Protein AF-A0A6A4HEJ0-F1 (afdb_monomer)

pLDDT: mean 75.33, std 14.55, range [37.94, 94.94]

Structure (mmCIF, N/CA/C/O backbone):
data_AF-A0A6A4HEJ0-F1
#
_entry.id   AF-A0A6A4HEJ0-F1
#
loop_
_atom_site.group_PDB
_atom_site.id
_atom_site.type_symbol
_atom_site.label_atom_id
_atom_site.label_alt_id
_atom_site.label_comp_id
_atom_site.label_asym_id
_atom_site.label_entity_id
_atom_site.label_seq_id
_atom_site.pdbx_PDB_ins_code
_atom_site.Cartn_x
_atom_site.Cartn_y
_atom_site.Cartn_z
_atom_site.occupancy
_atom_site.B_iso_or_equiv
_atom_site.auth_seq_id
_atom_site.auth_comp_id
_atom_site.auth_asym_id
_atom_site.auth_atom_id
_atom_site.pdbx_PDB_model_num
ATOM 1 N N . MET A 1 1 ? 70.327 36.398 8.121 1.00 43.53 1 MET A N 1
ATOM 2 C CA . MET A 1 1 ? 69.074 35.625 7.997 1.00 43.53 1 MET A CA 1
ATOM 3 C C . MET A 1 1 ? 68.066 36.511 7.282 1.00 43.53 1 MET A C 1
ATOM 5 O O . MET A 1 1 ? 67.604 37.462 7.891 1.00 43.53 1 MET A O 1
ATOM 9 N N . LEU A 1 2 ? 67.823 36.293 5.987 1.00 37.94 2 LEU A N 1
ATOM 10 C CA . LEU A 1 2 ? 66.831 37.053 5.215 1.00 37.94 2 LEU A CA 1
ATOM 11 C C . LEU A 1 2 ? 65.703 36.099 4.825 1.00 37.94 2 LEU A C 1
ATOM 13 O O . LEU A 1 2 ? 65.930 35.089 4.163 1.00 37.94 2 LEU A O 1
ATOM 17 N N . THR A 1 3 ? 64.514 36.400 5.330 1.00 42.72 3 THR A N 1
ATOM 18 C CA . THR A 1 3 ? 63.266 35.665 5.155 1.00 42.72 3 THR A CA 1
ATOM 19 C C . THR A 1 3 ? 62.736 35.857 3.731 1.00 42.72 3 THR A C 1
ATOM 21 O O . THR A 1 3 ? 62.407 36.971 3.331 1.00 42.72 3 THR A O 1
ATOM 24 N N . GLN A 1 4 ? 62.650 34.772 2.952 1.00 38.84 4 GLN A N 1
ATOM 25 C CA . GLN A 1 4 ? 61.926 34.769 1.678 1.00 38.84 4 GLN A CA 1
ATOM 26 C C . GLN A 1 4 ? 60.423 34.833 1.957 1.00 38.84 4 GLN A C 1
ATOM 28 O O . GLN A 1 4 ? 59.853 33.947 2.591 1.00 38.84 4 GLN A O 1
ATOM 33 N N . THR A 1 5 ? 59.787 35.900 1.490 1.00 49.47 5 THR A N 1
ATOM 34 C CA . THR A 1 5 ? 58.330 36.023 1.419 1.00 49.47 5 THR A CA 1
ATOM 35 C C . THR A 1 5 ? 57.829 35.211 0.218 1.00 49.47 5 THR A C 1
ATOM 37 O O . THR A 1 5 ? 58.423 35.311 -0.858 1.00 49.47 5 THR A O 1
ATOM 40 N N . PRO A 1 6 ? 56.757 34.408 0.350 1.00 53.06 6 PRO A N 1
ATOM 41 C CA . PRO A 1 6 ? 56.211 33.668 -0.780 1.00 53.06 6 PRO A CA 1
ATOM 42 C C . PRO A 1 6 ? 55.561 34.641 -1.775 1.00 53.06 6 PRO A C 1
ATOM 44 O O . PRO A 1 6 ? 54.546 35.273 -1.484 1.00 53.06 6 PRO A O 1
ATOM 47 N N . GLN A 1 7 ? 56.166 34.778 -2.956 1.00 48.72 7 GLN A N 1
ATOM 48 C CA . GLN A 1 7 ? 55.588 35.480 -4.101 1.00 48.72 7 GLN A CA 1
ATOM 49 C C . GLN A 1 7 ? 54.484 34.611 -4.711 1.00 48.72 7 GLN A C 1
ATOM 51 O O . GLN A 1 7 ? 54.764 33.641 -5.413 1.00 48.72 7 GLN A O 1
ATOM 56 N N . VAL A 1 8 ? 53.226 34.963 -4.443 1.00 56.06 8 VAL A N 1
ATOM 57 C CA . VAL A 1 8 ? 52.077 34.429 -5.182 1.00 56.06 8 VAL A CA 1
ATOM 58 C C . VAL A 1 8 ? 52.175 34.954 -6.614 1.00 56.06 8 VAL A C 1
ATOM 60 O O . VAL A 1 8 ? 52.190 36.167 -6.832 1.00 56.06 8 VAL A O 1
ATOM 63 N N . ASN A 1 9 ? 52.317 34.055 -7.587 1.00 63.84 9 ASN A N 1
ATOM 64 C CA . ASN A 1 9 ? 52.467 34.451 -8.983 1.00 63.84 9 ASN A CA 1
ATOM 65 C C . ASN A 1 9 ? 51.098 34.841 -9.581 1.00 63.84 9 ASN A C 1
ATOM 67 O O . ASN A 1 9 ? 50.049 34.340 -9.175 1.00 63.84 9 ASN A O 1
ATOM 71 N N . ALA A 1 10 ? 51.089 35.767 -10.543 1.00 60.41 10 ALA A N 1
ATOM 72 C CA . ALA A 1 10 ? 49.849 36.293 -11.127 1.00 60.41 10 ALA A CA 1
ATOM 73 C C . ALA A 1 10 ? 48.994 35.211 -11.824 1.00 60.41 10 ALA A C 1
ATOM 75 O O . ALA A 1 10 ? 47.776 35.351 -11.907 1.00 60.41 10 ALA A O 1
ATOM 76 N N . ALA A 1 11 ? 49.619 34.118 -12.275 1.00 62.78 11 ALA A N 1
ATOM 77 C CA . ALA A 1 11 ? 48.934 32.979 -12.882 1.00 62.78 11 ALA A CA 1
ATOM 78 C C . ALA A 1 11 ? 48.069 32.215 -11.863 1.00 62.78 11 ALA A C 1
ATOM 80 O O . ALA A 1 11 ? 46.900 31.958 -12.130 1.00 62.78 11 ALA A O 1
ATOM 81 N N . GLN A 1 12 ? 48.590 31.962 -10.657 1.00 66.88 12 GLN A N 1
ATOM 82 C CA . GLN A 1 12 ? 47.851 31.322 -9.564 1.00 66.88 12 GLN 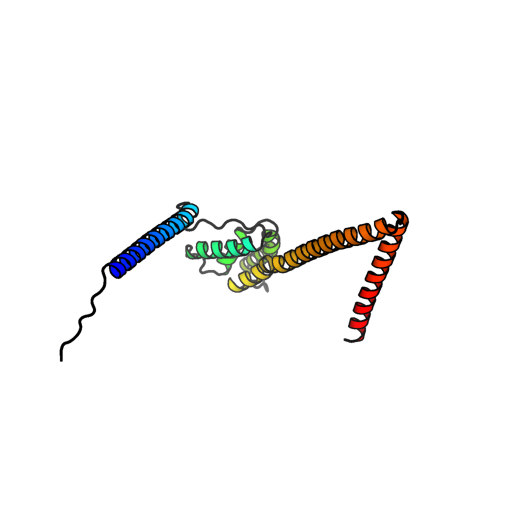A CA 1
ATOM 83 C C . GLN A 1 12 ? 46.641 32.149 -9.122 1.00 66.88 12 GLN A C 1
ATOM 85 O O . GLN A 1 12 ? 45.594 31.590 -8.809 1.00 66.88 12 GLN A O 1
ATOM 90 N N . VAL A 1 13 ? 46.756 33.481 -9.118 1.00 71.81 13 VAL A N 1
ATOM 91 C CA . VAL A 1 13 ? 45.624 34.365 -8.792 1.00 71.81 13 VAL A CA 1
ATOM 92 C C . VAL A 1 13 ? 44.526 34.251 -9.851 1.00 71.81 13 VAL A C 1
ATOM 94 O O . VAL A 1 13 ? 43.346 34.222 -9.506 1.00 71.81 13 VAL A O 1
ATOM 97 N N . ASN A 1 14 ? 44.898 34.135 -11.127 1.00 74.69 14 ASN A N 1
ATOM 98 C CA . ASN A 1 14 ? 43.942 33.996 -12.221 1.00 74.69 14 ASN A CA 1
ATOM 99 C C . ASN A 1 14 ? 43.241 32.624 -12.215 1.00 74.69 14 ASN A C 1
ATOM 101 O O . ASN A 1 14 ? 42.036 32.546 -12.454 1.00 74.69 14 ASN A O 1
ATOM 105 N N . ASP A 1 15 ? 43.961 31.559 -11.859 1.00 76.25 15 ASP A N 1
ATOM 106 C CA . ASP A 1 15 ? 43.381 30.224 -11.670 1.00 76.25 15 ASP A CA 1
ATOM 107 C C . ASP A 1 15 ? 42.394 30.202 -10.495 1.00 76.25 15 ASP A C 1
ATOM 109 O O . ASP A 1 15 ? 41.282 29.687 -10.619 1.00 76.25 15 ASP A O 1
ATOM 113 N N . ILE A 1 16 ? 42.750 30.835 -9.370 1.00 77.62 16 ILE A N 1
ATOM 114 C CA . ILE A 1 16 ? 41.861 30.964 -8.206 1.00 77.62 16 ILE A CA 1
ATOM 115 C C . ILE A 1 16 ? 40.606 31.766 -8.566 1.00 77.62 16 ILE A C 1
ATOM 117 O O . ILE A 1 16 ? 39.500 31.366 -8.204 1.00 77.62 16 ILE A O 1
ATOM 121 N N . LEU A 1 17 ? 40.747 32.866 -9.310 1.00 80.19 17 LEU A N 1
ATOM 122 C CA . LEU A 1 17 ? 39.603 33.650 -9.781 1.00 80.19 17 LEU A CA 1
ATOM 123 C C . LEU A 1 17 ? 38.687 32.822 -10.687 1.00 80.19 17 LEU A C 1
ATOM 125 O O . LEU A 1 17 ? 37.470 32.858 -10.514 1.00 80.19 17 LEU A O 1
ATOM 129 N N . THR A 1 18 ? 39.263 32.017 -11.580 1.00 82.06 18 THR A N 1
ATOM 130 C CA . THR A 1 18 ? 38.506 31.136 -12.478 1.00 82.06 18 THR A CA 1
ATOM 131 C C . THR A 1 18 ? 37.725 30.077 -11.692 1.00 82.06 18 THR A C 1
ATOM 133 O O . THR A 1 18 ? 36.545 29.850 -11.964 1.00 82.06 18 THR A O 1
ATOM 136 N N . LEU A 1 19 ? 38.337 29.482 -10.662 1.00 79.81 19 LEU A N 1
ATOM 137 C CA . LEU A 1 19 ? 37.684 28.508 -9.780 1.00 79.81 19 LEU A CA 1
ATOM 138 C C . LEU A 1 19 ? 36.544 29.128 -8.961 1.00 79.81 19 LEU A C 1
ATOM 140 O O . LEU A 1 19 ? 35.478 28.524 -8.833 1.00 79.81 19 LEU A O 1
ATOM 144 N N . ILE A 1 20 ? 36.728 30.345 -8.442 1.00 83.25 20 ILE A N 1
ATOM 145 C CA . ILE A 1 20 ? 35.671 31.083 -7.729 1.00 83.25 20 ILE A CA 1
ATOM 146 C C . ILE A 1 20 ? 34.492 31.362 -8.668 1.00 83.25 20 ILE A C 1
ATOM 148 O O . ILE A 1 20 ? 33.331 31.217 -8.282 1.00 83.25 20 ILE A O 1
ATOM 152 N N . GLN A 1 21 ? 34.778 31.715 -9.920 1.00 84.69 21 GLN A N 1
ATOM 153 C CA . GLN A 1 21 ? 33.756 32.019 -10.915 1.00 84.69 21 GLN A CA 1
ATOM 154 C C . GLN A 1 21 ? 32.976 30.767 -11.336 1.00 84.69 21 GLN A C 1
ATOM 156 O O . GLN A 1 21 ? 31.749 30.812 -11.426 1.00 84.69 21 GLN A O 1
ATOM 161 N N . GLN A 1 22 ? 33.658 29.630 -11.502 1.00 80.00 22 GLN A N 1
ATOM 162 C CA . GLN A 1 22 ? 33.014 28.334 -11.731 1.00 80.00 22 GLN A CA 1
ATOM 163 C C . GLN A 1 22 ? 32.153 27.899 -10.541 1.00 80.00 22 GLN A C 1
ATOM 165 O O . GLN A 1 22 ? 31.037 27.422 -10.735 1.00 80.00 22 GLN A O 1
ATOM 170 N N . LEU A 1 23 ? 32.618 28.102 -9.305 1.00 79.62 23 LEU A N 1
ATOM 171 C CA . LEU A 1 23 ? 31.825 27.791 -8.116 1.00 79.62 23 LEU A CA 1
ATOM 172 C C . LEU A 1 23 ? 30.549 28.644 -8.053 1.00 79.62 23 LEU A C 1
ATOM 174 O O . LEU A 1 23 ? 29.476 28.108 -7.780 1.00 79.62 23 LEU A O 1
ATOM 178 N N . ALA A 1 24 ? 30.638 29.939 -8.364 1.00 79.94 24 ALA A N 1
ATOM 179 C CA . ALA A 1 24 ? 29.475 30.826 -8.417 1.00 79.94 24 ALA A CA 1
ATOM 180 C C . ALA A 1 24 ? 28.465 30.400 -9.502 1.00 79.94 24 ALA A C 1
ATOM 182 O O . ALA A 1 24 ? 27.251 30.407 -9.275 1.00 79.94 24 ALA A O 1
ATOM 183 N N . GLN A 1 25 ? 28.953 29.965 -10.669 1.00 76.06 25 GLN A N 1
ATOM 184 C CA . GLN A 1 25 ? 28.110 29.426 -11.740 1.00 76.06 25 GLN A CA 1
ATOM 185 C C . GLN A 1 25 ? 27.450 28.101 -11.344 1.00 76.06 25 GLN A C 1
ATOM 187 O O . GLN A 1 25 ? 26.258 27.913 -11.595 1.00 76.06 25 GLN A O 1
ATOM 192 N N . ASN A 1 26 ? 28.181 27.212 -10.672 1.00 79.25 26 ASN A N 1
ATOM 193 C CA . ASN A 1 26 ? 27.650 25.943 -10.179 1.00 79.25 26 ASN A CA 1
ATOM 194 C C . ASN A 1 26 ? 26.600 26.158 -9.085 1.00 79.25 26 ASN A C 1
ATOM 196 O O . ASN A 1 26 ? 25.557 25.512 -9.115 1.00 79.25 26 ASN A O 1
ATOM 200 N N . GLN A 1 27 ? 26.814 27.109 -8.170 1.00 74.75 27 GLN A N 1
ATOM 201 C CA . GLN A 1 27 ? 25.807 27.492 -7.177 1.00 74.75 27 GLN A CA 1
ATOM 202 C C . GLN A 1 27 ? 24.548 28.042 -7.848 1.00 74.75 27 GLN A C 1
ATOM 204 O O . GLN A 1 27 ? 23.449 27.625 -7.505 1.00 74.75 27 GLN A O 1
ATOM 209 N N . THR A 1 28 ? 24.691 28.913 -8.847 1.00 76.25 28 THR A N 1
ATOM 210 C CA . THR A 1 28 ? 23.543 29.470 -9.582 1.00 76.25 28 THR A CA 1
ATOM 211 C C . THR A 1 28 ? 22.791 28.384 -10.355 1.00 76.25 28 THR A C 1
ATOM 213 O O . THR A 1 28 ? 21.565 28.334 -10.327 1.00 76.25 28 THR A O 1
ATOM 216 N N . SER A 1 29 ? 23.514 27.464 -10.993 1.00 75.38 29 SER A N 1
ATOM 217 C CA . SER A 1 29 ? 22.929 26.335 -11.727 1.00 75.38 29 SER A CA 1
ATOM 218 C C . SER A 1 29 ? 22.206 25.367 -10.793 1.00 75.38 29 SER A C 1
ATOM 220 O O . SER A 1 29 ? 21.112 24.912 -11.111 1.00 75.38 29 SER A O 1
ATOM 222 N N . PHE A 1 30 ? 22.768 25.112 -9.610 1.00 72.12 30 PHE A N 1
ATOM 223 C CA . PHE A 1 30 ? 22.131 24.313 -8.568 1.00 72.12 30 PHE A CA 1
ATOM 224 C C . PHE A 1 30 ? 20.869 24.992 -8.026 1.00 72.12 30 PHE A C 1
ATOM 226 O O . PHE A 1 30 ? 19.836 24.344 -7.917 1.00 72.12 30 PHE A O 1
ATOM 233 N N . GLN A 1 31 ? 20.907 26.304 -7.770 1.00 71.94 31 GLN A N 1
ATOM 234 C CA . GLN A 1 31 ? 19.726 27.068 -7.356 1.00 71.94 31 GLN A CA 1
ATOM 235 C C . GLN A 1 31 ? 18.648 27.095 -8.446 1.00 71.94 31 GLN A C 1
ATOM 237 O O . GLN A 1 31 ? 17.470 26.974 -8.132 1.00 71.94 31 GLN A O 1
ATOM 242 N N . ASN A 1 32 ? 19.023 27.177 -9.724 1.00 72.94 32 ASN A N 1
ATOM 243 C CA . ASN A 1 32 ? 18.081 27.105 -10.843 1.00 72.94 32 ASN A CA 1
ATOM 244 C C . ASN A 1 32 ? 17.482 25.702 -11.006 1.00 72.94 32 ASN A C 1
ATOM 246 O O . ASN A 1 32 ? 16.285 25.579 -11.259 1.00 72.94 32 ASN A O 1
ATOM 250 N N . ALA A 1 33 ? 18.281 24.647 -10.824 1.00 70.94 33 ALA A N 1
ATOM 251 C CA . ALA A 1 33 ? 17.802 23.268 -10.824 1.00 70.94 33 ALA A CA 1
ATOM 252 C C . ALA A 1 33 ? 16.848 23.017 -9.647 1.00 70.94 33 ALA A C 1
ATOM 254 O O . ALA A 1 33 ? 15.758 22.491 -9.856 1.00 70.94 33 ALA A O 1
ATOM 255 N N . ILE A 1 34 ? 17.196 23.485 -8.442 1.00 67.81 34 ILE A N 1
ATOM 256 C CA . ILE A 1 34 ? 16.300 23.473 -7.281 1.00 67.81 34 ILE A CA 1
ATOM 257 C C . ILE A 1 34 ? 15.042 24.275 -7.581 1.00 67.81 34 ILE A C 1
ATOM 259 O O . ILE A 1 34 ? 13.964 23.762 -7.357 1.00 67.81 34 ILE A O 1
ATOM 263 N N . SER A 1 35 ? 15.138 25.488 -8.121 1.00 62.56 35 SER A N 1
ATOM 264 C CA . SER A 1 35 ? 13.976 26.327 -8.434 1.00 62.56 35 SER A CA 1
ATOM 265 C C . SER A 1 35 ? 13.092 25.718 -9.527 1.00 62.56 35 SER A C 1
ATOM 267 O O . SER A 1 35 ? 11.884 25.911 -9.509 1.00 62.56 35 SER A O 1
ATOM 269 N N . THR A 1 36 ? 13.653 24.924 -10.443 1.00 67.00 36 THR A N 1
ATOM 270 C CA . THR A 1 36 ? 12.893 24.177 -11.460 1.00 67.00 36 THR A CA 1
ATOM 271 C C . THR A 1 36 ? 12.194 22.964 -10.850 1.00 67.00 36 THR A C 1
ATOM 273 O O . THR A 1 36 ? 11.020 22.742 -11.119 1.00 67.00 36 THR A O 1
ATOM 276 N N . ILE A 1 37 ? 12.873 22.211 -9.980 1.00 63.19 37 ILE A N 1
ATOM 277 C CA . ILE A 1 37 ? 12.267 21.104 -9.225 1.00 63.19 37 ILE A CA 1
ATOM 278 C C . ILE A 1 37 ? 11.170 21.652 -8.307 1.00 63.19 37 ILE A C 1
ATOM 280 O O . ILE A 1 37 ? 10.034 21.196 -8.354 1.00 63.19 37 ILE A O 1
ATOM 284 N N . VAL A 1 38 ? 11.486 22.700 -7.548 1.00 57.62 38 VAL A N 1
ATOM 285 C CA . VAL A 1 38 ? 10.582 23.402 -6.639 1.00 57.62 38 VAL A CA 1
ATOM 286 C C . VAL A 1 38 ? 9.432 24.050 -7.416 1.00 57.62 38 VAL A C 1
ATOM 288 O O . VAL A 1 38 ? 8.289 23.948 -6.996 1.00 57.62 38 VAL A O 1
ATOM 291 N N . GLY A 1 39 ? 9.693 24.635 -8.585 1.00 46.94 39 GLY A N 1
ATOM 292 C CA . GLY A 1 39 ? 8.711 25.214 -9.506 1.00 46.94 39 GLY A CA 1
ATOM 293 C C . GLY A 1 39 ? 7.760 24.180 -10.108 1.00 46.94 39 GLY A C 1
ATOM 294 O O . GLY A 1 39 ? 6.557 24.422 -10.147 1.00 46.94 39 GLY A O 1
ATOM 295 N N . ASN A 1 40 ? 8.265 22.998 -10.468 1.00 52.19 40 ASN A N 1
ATOM 296 C CA . ASN A 1 40 ? 7.443 21.849 -10.850 1.00 52.19 40 ASN A CA 1
ATOM 297 C C . ASN A 1 40 ? 6.663 21.263 -9.660 1.00 52.19 40 ASN A C 1
ATOM 299 O O . ASN A 1 40 ? 5.625 20.643 -9.871 1.00 52.19 40 ASN A O 1
ATOM 303 N N . THR A 1 41 ? 7.110 21.492 -8.419 1.00 47.62 41 THR A N 1
ATOM 304 C CA . THR A 1 41 ? 6.347 21.170 -7.197 1.00 47.62 41 THR A CA 1
ATOM 305 C C . THR A 1 41 ? 5.477 22.328 -6.686 1.00 47.62 41 THR A C 1
ATOM 307 O O . THR A 1 41 ? 4.691 22.146 -5.758 1.00 47.62 41 THR A O 1
ATOM 310 N N . ASN A 1 42 ? 5.550 23.514 -7.299 1.00 44.31 42 ASN A N 1
ATOM 311 C CA . ASN A 1 42 ? 4.794 24.697 -6.899 1.00 44.31 42 ASN A CA 1
ATOM 312 C C . ASN A 1 42 ? 3.480 24.789 -7.675 1.00 44.31 42 ASN A C 1
ATOM 314 O O . ASN A 1 42 ? 3.188 25.774 -8.352 1.00 44.31 42 ASN A O 1
ATOM 318 N N . THR A 1 43 ? 2.599 23.821 -7.444 1.00 40.25 43 THR A N 1
ATOM 319 C CA . THR A 1 43 ? 1.222 24.233 -7.186 1.00 40.25 43 THR A CA 1
ATOM 320 C C . THR A 1 43 ? 1.210 24.804 -5.774 1.00 40.25 43 THR A C 1
ATOM 322 O O . THR A 1 43 ? 1.182 24.068 -4.793 1.00 40.25 43 THR A O 1
ATOM 325 N N . SER A 1 44 ? 1.290 26.127 -5.658 1.00 45.56 44 SER A N 1
ATOM 326 C CA . SER A 1 44 ? 1.114 26.839 -4.396 1.00 45.56 44 SER A CA 1
ATOM 327 C C . SER A 1 44 ? -0.215 26.439 -3.743 1.00 45.56 44 SER A C 1
ATOM 329 O O . SER A 1 44 ? -1.273 26.897 -4.172 1.00 45.56 44 SER A O 1
ATOM 331 N N . LYS A 1 45 ? -0.168 25.569 -2.736 1.00 41.69 45 LYS A N 1
ATOM 332 C CA . LYS A 1 45 ? -1.217 25.265 -1.752 1.00 41.69 45 LYS A CA 1
ATOM 333 C C . LYS A 1 45 ? -0.525 24.448 -0.662 1.00 41.69 45 LYS A C 1
ATOM 335 O O . LYS A 1 45 ? 0.301 23.604 -0.991 1.00 41.69 45 LYS A O 1
ATOM 340 N N . GLY A 1 46 ? -0.795 24.740 0.615 1.00 48.00 46 GLY A N 1
ATOM 341 C CA . GLY A 1 46 ? -0.249 23.963 1.737 1.00 48.00 46 GLY A CA 1
ATOM 342 C C . GLY A 1 46 ? -0.366 22.467 1.462 1.00 48.00 46 GLY A C 1
ATOM 343 O O . GLY A 1 46 ? -1.339 22.097 0.808 1.00 48.00 46 GLY A O 1
ATOM 344 N N . VAL A 1 47 ? 0.650 21.689 1.874 1.00 53.38 47 VAL A N 1
ATOM 345 C CA . VAL A 1 47 ? 0.875 20.267 1.535 1.00 53.38 47 VAL A CA 1
ATOM 346 C C . VAL A 1 47 ? -0.371 19.645 0.910 1.00 53.38 47 VAL A C 1
ATOM 348 O O . VAL A 1 47 ? -1.363 19.404 1.601 1.00 53.38 47 VAL A O 1
ATOM 351 N N . GLY A 1 48 ? -0.360 19.522 -0.420 1.00 64.50 48 GLY A N 1
ATOM 352 C CA . GLY A 1 48 ? -1.526 19.084 -1.176 1.00 64.50 48 GLY A CA 1
ATOM 353 C C . GLY A 1 48 ? -2.061 17.767 -0.622 1.00 64.50 48 GLY A C 1
ATOM 354 O O . GLY A 1 48 ? -1.296 16.903 -0.199 1.00 64.50 48 GLY A O 1
ATOM 355 N N . LYS A 1 49 ? -3.389 17.636 -0.599 1.00 77.81 49 LYS A N 1
ATOM 356 C CA . LYS A 1 49 ? -4.062 16.393 -0.222 1.00 77.81 49 LYS A CA 1
ATOM 357 C C . LYS A 1 49 ? -3.441 15.219 -1.024 1.00 77.81 49 LYS A C 1
ATOM 359 O O . LYS A 1 49 ? -3.266 15.391 -2.231 1.00 77.81 49 LYS A O 1
ATOM 364 N N . PRO A 1 50 ? -3.117 14.072 -0.393 1.00 85.81 50 PRO A N 1
ATOM 365 C CA . PRO A 1 50 ? -2.482 12.937 -1.055 1.00 85.81 50 PRO A CA 1
ATOM 366 C C . PRO A 1 50 ? -3.292 12.476 -2.259 1.00 85.81 50 PRO A C 1
ATOM 368 O O . PRO A 1 50 ? -4.525 12.542 -2.245 1.00 85.81 50 PRO A O 1
ATOM 371 N N . GLN A 1 51 ? -2.598 12.008 -3.292 1.00 86.38 51 GLN A N 1
ATOM 372 C CA . GLN A 1 51 ? -3.253 11.365 -4.421 1.00 86.38 51 GLN A CA 1
ATOM 373 C C . GLN A 1 51 ? -3.807 10.005 -3.988 1.00 86.38 51 GLN A C 1
ATOM 375 O O . GLN A 1 51 ? -3.228 9.336 -3.130 1.00 86.38 51 GLN A O 1
ATOM 380 N N . ASN A 1 52 ? -4.929 9.606 -4.583 1.00 90.44 52 ASN A N 1
ATOM 381 C CA . ASN A 1 52 ? -5.511 8.298 -4.329 1.00 90.44 52 ASN A CA 1
ATOM 382 C C . ASN A 1 52 ? -4.606 7.199 -4.908 1.00 90.44 52 ASN A C 1
ATOM 384 O O . ASN A 1 52 ? -4.001 7.384 -5.967 1.00 90.44 52 ASN A O 1
ATOM 388 N N . TYR A 1 53 ? -4.514 6.069 -4.206 1.00 91.50 53 TYR A N 1
ATOM 389 C CA . TYR A 1 53 ? -3.673 4.936 -4.590 1.00 91.50 53 TYR A CA 1
ATOM 390 C C . TYR A 1 53 ? -4.531 3.734 -4.980 1.00 91.50 53 TYR A C 1
ATOM 392 O O . TYR A 1 53 ? -5.377 3.303 -4.198 1.00 91.50 53 TYR A O 1
ATOM 400 N N . ASP A 1 54 ? -4.314 3.186 -6.177 1.00 89.44 54 ASP A N 1
ATOM 401 C CA . ASP A 1 54 ? -5.167 2.143 -6.761 1.00 89.44 54 ASP A CA 1
ATOM 402 C C . ASP A 1 54 ? -4.690 0.702 -6.501 1.00 89.44 54 ASP A C 1
ATOM 404 O O . ASP A 1 54 ? -5.396 -0.251 -6.844 1.00 89.44 54 ASP A O 1
ATOM 408 N N . GLY A 1 55 ? -3.514 0.534 -5.886 1.00 86.69 55 GLY A N 1
ATOM 409 C CA . GLY A 1 55 ? -2.940 -0.771 -5.554 1.00 86.69 55 GLY A CA 1
ATOM 410 C C . GLY A 1 55 ? -2.094 -1.431 -6.643 1.00 86.69 55 GLY A C 1
ATOM 411 O O . GLY A 1 55 ? -1.780 -2.608 -6.484 1.00 86.69 55 GLY A O 1
ATOM 412 N N . LYS A 1 56 ? -1.755 -0.744 -7.747 1.00 81.06 56 LYS A N 1
ATOM 413 C CA . LYS A 1 56 ? -1.097 -1.389 -8.900 1.00 81.06 56 LYS A CA 1
ATOM 414 C C . LYS A 1 56 ? 0.430 -1.343 -8.908 1.00 81.06 56 LYS A C 1
ATOM 416 O O . LYS A 1 56 ? 1.039 -2.362 -9.211 1.00 81.06 56 LYS A O 1
ATOM 421 N N . GLN A 1 57 ? 1.039 -0.187 -8.647 1.00 76.06 57 GLN A N 1
ATOM 422 C CA . GLN A 1 57 ? 2.498 -0.001 -8.734 1.00 76.06 57 GLN A CA 1
ATOM 423 C C . GLN A 1 57 ? 3.113 0.159 -7.339 1.00 76.06 57 GLN A C 1
ATOM 425 O O . GLN A 1 57 ? 2.518 0.817 -6.480 1.00 76.06 57 GLN A O 1
ATOM 430 N N . SER A 1 58 ? 4.291 -0.430 -7.099 1.00 70.62 58 SER A N 1
ATOM 431 C CA . SER A 1 58 ? 4.991 -0.315 -5.806 1.00 70.62 58 SER A CA 1
ATOM 432 C C . SER A 1 58 ? 5.621 1.058 -5.609 1.00 70.62 58 SER A C 1
ATOM 434 O O . SER A 1 58 ? 5.520 1.625 -4.521 1.00 70.62 58 SER A O 1
ATOM 436 N N . ASP A 1 59 ? 6.218 1.631 -6.656 1.00 71.81 59 ASP A N 1
ATOM 437 C CA . ASP A 1 59 ? 6.808 2.973 -6.580 1.00 71.81 59 ASP A CA 1
ATOM 438 C C . ASP A 1 59 ? 5.756 4.021 -6.167 1.00 71.81 59 ASP A C 1
ATOM 440 O O . ASP A 1 59 ? 6.008 4.874 -5.306 1.00 71.81 59 ASP A O 1
ATOM 444 N N . ASP A 1 60 ? 4.530 3.886 -6.684 1.00 79.88 60 ASP A N 1
ATOM 445 C CA . ASP A 1 60 ? 3.382 4.710 -6.297 1.00 79.88 60 ASP A CA 1
ATOM 446 C C . ASP A 1 60 ? 2.930 4.452 -4.850 1.00 79.88 60 ASP A C 1
ATOM 448 O O . ASP A 1 60 ? 2.470 5.376 -4.178 1.00 79.88 60 ASP A O 1
ATOM 452 N N . ALA A 1 61 ? 3.096 3.228 -4.335 1.00 85.56 61 ALA A N 1
ATOM 453 C CA . ALA A 1 61 ? 2.767 2.870 -2.954 1.00 85.56 61 ALA A CA 1
ATOM 454 C C . ALA A 1 61 ? 3.679 3.600 -1.954 1.00 85.56 61 ALA A C 1
ATOM 456 O O . ALA A 1 61 ? 3.206 4.168 -0.963 1.00 85.56 61 ALA A O 1
ATOM 457 N N . HIS A 1 62 ? 4.982 3.637 -2.247 1.00 83.25 62 HIS A N 1
ATOM 458 C CA . HIS A 1 62 ? 5.956 4.369 -1.443 1.00 83.25 62 HIS A CA 1
ATOM 459 C C . HIS A 1 62 ? 5.692 5.883 -1.497 1.00 83.25 62 HIS A C 1
ATOM 461 O O . HIS A 1 62 ? 5.693 6.565 -0.465 1.00 83.25 62 HIS A O 1
ATOM 467 N N . CYS A 1 63 ? 5.413 6.415 -2.693 1.00 84.31 63 CYS A N 1
ATOM 468 C CA . CYS A 1 63 ? 5.072 7.826 -2.880 1.00 84.31 63 CYS A CA 1
ATOM 469 C C . CYS A 1 63 ? 3.786 8.209 -2.138 1.00 84.31 63 CYS A C 1
ATOM 471 O O . CYS A 1 63 ? 3.739 9.260 -1.495 1.00 84.31 63 CYS A O 1
ATOM 473 N N . PHE A 1 64 ? 2.771 7.345 -2.170 1.00 90.69 64 PHE A N 1
ATOM 474 C CA . PHE A 1 64 ? 1.527 7.526 -1.433 1.00 90.69 64 PHE A CA 1
ATOM 475 C C . PHE A 1 64 ? 1.769 7.634 0.075 1.00 90.69 64 PHE A C 1
ATOM 477 O O . PHE A 1 64 ? 1.315 8.602 0.685 1.00 90.69 64 PHE A O 1
ATOM 484 N N . LEU A 1 65 ? 2.506 6.692 0.679 1.00 89.81 65 LEU A N 1
ATOM 485 C CA . LEU A 1 65 ? 2.773 6.718 2.121 1.00 89.81 65 LEU A CA 1
ATOM 486 C C . LEU A 1 65 ? 3.508 7.993 2.539 1.00 89.81 65 LEU A C 1
ATOM 488 O O . LEU A 1 65 ? 3.099 8.650 3.495 1.00 89.81 65 LEU A O 1
ATOM 492 N N . ALA A 1 66 ? 4.555 8.371 1.803 1.00 87.12 66 ALA A N 1
ATOM 493 C CA . ALA A 1 66 ? 5.322 9.575 2.098 1.00 87.12 66 ALA A CA 1
ATOM 494 C C . ALA A 1 66 ? 4.462 10.847 1.977 1.00 87.12 66 ALA A C 1
ATOM 496 O O . ALA A 1 66 ? 4.488 11.706 2.863 1.00 87.12 66 ALA A O 1
ATOM 497 N N . ALA A 1 67 ? 3.662 10.954 0.911 1.00 86.19 67 ALA A N 1
ATOM 498 C CA . ALA A 1 67 ? 2.754 12.079 0.705 1.00 86.19 67 ALA A CA 1
ATOM 499 C C . ALA A 1 67 ? 1.667 12.141 1.789 1.00 86.19 67 ALA A C 1
ATOM 501 O O . ALA A 1 67 ? 1.362 13.221 2.299 1.00 86.19 67 ALA A O 1
ATOM 502 N N . PHE A 1 68 ? 1.108 10.991 2.172 1.00 91.25 68 PHE A N 1
ATOM 503 C CA . PHE A 1 68 ? 0.107 10.894 3.226 1.00 91.25 68 PHE A CA 1
ATOM 504 C C . PHE A 1 68 ? 0.658 11.309 4.586 1.00 91.25 68 PHE A C 1
ATOM 506 O O . PHE A 1 68 ? 0.027 12.117 5.263 1.00 91.25 68 PHE A O 1
ATOM 513 N N . GLU A 1 69 ? 1.835 10.823 4.978 1.00 89.88 69 GLU A N 1
ATOM 514 C CA . GLU A 1 69 ? 2.448 11.192 6.257 1.00 89.88 69 GLU A CA 1
ATOM 515 C C . GLU A 1 69 ? 2.770 12.687 6.322 1.00 89.88 69 GLU A C 1
ATOM 517 O O . GLU A 1 69 ? 2.478 13.334 7.328 1.00 89.88 69 GLU A O 1
ATOM 522 N N . LEU A 1 70 ? 3.302 13.259 5.239 1.00 87.12 70 LEU A N 1
ATOM 523 C CA . LEU A 1 70 ? 3.588 14.691 5.172 1.00 87.12 70 LEU A CA 1
ATOM 524 C C . LEU A 1 70 ? 2.309 15.535 5.278 1.00 87.12 70 LEU A C 1
ATOM 526 O O . LEU A 1 70 ? 2.289 16.554 5.967 1.00 87.12 70 LEU A O 1
ATOM 530 N N . TRP A 1 71 ? 1.226 15.107 4.627 1.00 89.00 71 TRP A N 1
ATOM 531 C CA . TRP A 1 71 ? -0.076 15.767 4.727 1.00 89.00 71 TRP A CA 1
ATOM 532 C C . TRP A 1 71 ? -0.690 15.631 6.126 1.00 89.00 71 TRP A C 1
ATOM 534 O O . TRP A 1 71 ? -1.195 16.606 6.687 1.00 89.00 71 TRP A O 1
ATOM 544 N N . ALA A 1 72 ? -0.602 14.441 6.718 1.00 88.00 72 ALA A N 1
ATOM 545 C CA . ALA A 1 72 ? -1.149 14.130 8.032 1.00 88.00 72 ALA A CA 1
ATOM 546 C C . ALA A 1 72 ? -0.468 14.919 9.162 1.00 88.00 72 ALA A C 1
ATOM 548 O O . ALA A 1 72 ? -1.141 15.319 10.111 1.00 88.00 72 ALA A O 1
ATOM 549 N N . GLN A 1 73 ? 0.832 15.218 9.045 1.00 83.94 73 GLN A N 1
ATOM 550 C CA . GLN A 1 73 ? 1.563 16.058 10.008 1.00 83.94 73 GLN A CA 1
ATOM 551 C C . GLN A 1 73 ? 0.953 17.459 10.174 1.00 83.94 73 GLN A C 1
ATOM 553 O O . GLN A 1 73 ? 1.066 18.060 11.241 1.00 83.94 73 GLN A O 1
ATOM 558 N N . GLY A 1 74 ? 0.283 17.980 9.142 1.00 79.94 74 GLY A N 1
ATOM 559 C CA . GLY A 1 74 ? -0.399 19.273 9.192 1.00 79.94 74 GLY A CA 1
ATOM 560 C C . GLY A 1 74 ? -1.761 19.250 9.896 1.00 79.94 74 GLY A C 1
ATOM 561 O O . GLY A 1 74 ? -2.395 20.301 10.004 1.00 79.94 74 GLY A O 1
ATOM 562 N N . ILE A 1 75 ? -2.241 18.084 10.349 1.00 80.50 75 ILE A N 1
ATOM 563 C CA . ILE A 1 75 ? -3.607 17.884 10.845 1.00 80.50 75 ILE A CA 1
ATOM 564 C C . ILE A 1 75 ? -3.583 17.495 12.339 1.00 80.50 75 ILE A C 1
ATOM 566 O O . ILE A 1 75 ? -3.296 16.349 12.683 1.00 80.50 75 ILE A O 1
ATOM 570 N N . PRO A 1 76 ? -3.960 18.410 13.258 1.00 72.56 76 PRO A N 1
ATOM 571 C CA . PRO A 1 76 ? -3.905 18.165 14.707 1.00 72.56 76 PRO A CA 1
ATOM 572 C C . PRO A 1 76 ? -4.821 17.039 15.210 1.00 72.56 76 PRO A C 1
ATOM 574 O O . PRO A 1 76 ? -4.629 16.526 16.310 1.00 72.56 76 PRO A O 1
ATOM 577 N N . SER A 1 77 ? -5.849 16.667 14.441 1.00 73.12 77 SER A N 1
ATOM 578 C CA . SER A 1 77 ? -6.844 15.655 14.822 1.00 73.12 77 SER A CA 1
ATOM 579 C C . SER A 1 77 ? -6.378 14.206 14.627 1.00 73.12 77 SER A C 1
ATOM 581 O O . SER A 1 77 ? -7.117 13.290 14.998 1.00 73.12 77 SER A O 1
ATOM 583 N N . PHE A 1 78 ? -5.176 13.994 14.083 1.00 80.31 78 PHE A N 1
ATOM 584 C CA . PHE A 1 78 ? -4.570 12.676 13.859 1.00 80.31 78 PHE A CA 1
ATOM 585 C C . PHE A 1 78 ? -3.667 12.191 15.000 1.00 80.31 78 PHE A C 1
ATOM 587 O O . PHE A 1 78 ? -2.882 11.269 14.819 1.00 80.31 78 PHE A O 1
ATOM 594 N N . SER A 1 79 ? -3.820 12.746 16.204 1.00 73.75 79 SER A N 1
ATOM 595 C CA . SER A 1 79 ? -3.267 12.142 17.427 1.00 73.75 79 SER A CA 1
ATOM 596 C C . SER A 1 79 ? -3.907 10.791 17.782 1.00 73.75 79 SER A C 1
ATOM 598 O O . SER A 1 79 ? -3.403 10.072 18.638 1.00 73.75 79 SER A O 1
ATOM 600 N N . ASP A 1 80 ? -5.026 10.461 17.138 1.00 85.81 80 ASP A N 1
ATOM 601 C CA . ASP A 1 80 ? -5.741 9.196 17.258 1.00 85.81 80 ASP A CA 1
ATOM 602 C C . ASP A 1 80 ? -5.345 8.270 16.096 1.00 85.81 80 ASP A C 1
ATOM 604 O O . ASP A 1 80 ? -5.710 8.518 14.941 1.00 85.81 80 ASP A O 1
ATOM 608 N N . GLU A 1 81 ? -4.605 7.207 16.420 1.00 88.81 81 GLU A N 1
ATOM 609 C CA . GLU A 1 81 ? -4.107 6.184 15.488 1.00 88.81 81 GLU A CA 1
ATOM 610 C C . GLU A 1 81 ? -5.226 5.616 14.601 1.00 88.81 81 GLU A C 1
ATOM 612 O O . GLU A 1 81 ? -5.054 5.434 13.396 1.00 88.81 81 GLU A O 1
ATOM 617 N N . GLU A 1 82 ? -6.419 5.403 15.166 1.00 88.56 82 GLU A N 1
ATOM 618 C CA . GLU A 1 82 ? -7.559 4.866 14.426 1.00 88.56 82 GLU A CA 1
ATOM 619 C C . GLU A 1 82 ? -8.039 5.852 13.354 1.00 88.56 82 GLU A C 1
ATOM 621 O O . GLU A 1 82 ? -8.322 5.469 12.216 1.00 88.56 82 GLU A O 1
ATOM 626 N N . LYS A 1 83 ? -8.109 7.145 13.693 1.00 89.06 83 LYS A N 1
ATOM 627 C CA . LYS A 1 83 ? -8.494 8.191 12.734 1.00 89.06 83 LYS A CA 1
ATOM 628 C C . LYS A 1 83 ? -7.455 8.350 11.639 1.00 89.06 83 LYS A C 1
ATOM 630 O O . LYS A 1 83 ? -7.842 8.556 10.490 1.00 89.06 83 LYS A O 1
ATOM 635 N N . LEU A 1 84 ? -6.173 8.243 11.982 1.00 92.31 84 LEU A N 1
ATOM 636 C CA . LEU A 1 84 ? -5.085 8.299 11.014 1.00 92.31 84 LEU A CA 1
ATOM 637 C C . LEU A 1 84 ? -5.194 7.138 10.013 1.00 92.31 84 LEU A C 1
ATOM 639 O O . LEU A 1 84 ? -5.219 7.374 8.805 1.00 92.31 84 LEU A O 1
ATOM 643 N N . ILE A 1 85 ? -5.389 5.908 10.502 1.00 93.44 85 ILE A N 1
ATOM 644 C CA . ILE A 1 85 ? -5.572 4.715 9.661 1.00 93.44 85 ILE A CA 1
ATOM 645 C C . ILE A 1 85 ? -6.834 4.833 8.796 1.00 93.44 85 ILE A C 1
ATOM 647 O O . ILE A 1 85 ? -6.771 4.621 7.586 1.00 93.44 85 ILE A O 1
ATOM 651 N N . LYS A 1 86 ? -7.982 5.228 9.366 1.00 92.06 86 LYS A N 1
ATOM 652 C CA . LYS A 1 86 ? -9.212 5.443 8.580 1.00 92.06 86 LYS A CA 1
ATOM 653 C C . LYS A 1 86 ? -9.032 6.503 7.507 1.00 92.06 86 LYS A C 1
ATOM 655 O O . LYS A 1 86 ? -9.555 6.351 6.405 1.00 92.06 86 LYS A O 1
ATOM 660 N N . SER A 1 87 ? -8.312 7.575 7.830 1.00 92.62 87 SER A N 1
ATOM 661 C CA . SER A 1 87 ? -8.022 8.614 6.857 1.00 92.62 87 SER A CA 1
ATOM 662 C C . SER A 1 87 ? -7.170 8.057 5.725 1.00 92.62 87 SER A C 1
ATOM 664 O O . SER A 1 87 ? -7.526 8.301 4.581 1.00 92.62 87 SER A O 1
ATOM 666 N N . ALA A 1 88 ? -6.119 7.283 6.004 1.00 93.81 88 ALA A N 1
ATOM 667 C CA . ALA A 1 88 ? -5.297 6.652 4.970 1.00 93.81 88 ALA A CA 1
ATOM 668 C C . ALA A 1 88 ? -6.126 5.738 4.061 1.00 93.81 88 ALA A C 1
ATOM 670 O O . ALA A 1 88 ? -6.052 5.853 2.842 1.00 93.81 88 ALA A O 1
ATOM 671 N N . ILE A 1 89 ? -6.989 4.903 4.650 1.00 94.19 89 ILE A N 1
ATOM 672 C CA . ILE A 1 89 ? -7.886 4.007 3.908 1.00 94.19 89 ILE A CA 1
ATOM 673 C C . ILE A 1 89 ? -8.818 4.784 2.967 1.00 94.19 89 ILE A C 1
ATOM 675 O O . ILE A 1 89 ? -9.097 4.313 1.871 1.00 94.19 89 ILE A O 1
ATOM 679 N N . SER A 1 90 ? -9.262 5.989 3.342 1.00 93.25 90 SER A N 1
ATOM 680 C CA . SER A 1 90 ? -10.148 6.806 2.493 1.00 93.25 90 SER A CA 1
ATOM 681 C C . SER A 1 90 ? -9.512 7.301 1.186 1.00 93.25 90 SER A C 1
ATOM 683 O O . SER A 1 90 ? -10.230 7.773 0.307 1.00 93.25 90 SER A O 1
ATOM 685 N N . PHE A 1 91 ? -8.186 7.202 1.062 1.00 92.88 91 PHE A N 1
ATOM 686 C CA . PHE A 1 91 ? -7.437 7.507 -0.158 1.00 92.88 91 PHE A CA 1
ATOM 687 C C . PHE A 1 91 ? -7.159 6.276 -1.023 1.00 92.88 91 PHE A C 1
ATOM 689 O O . PHE A 1 91 ? -6.595 6.406 -2.106 1.00 92.88 91 PHE A O 1
ATOM 696 N N . LEU A 1 92 ? -7.507 5.082 -0.550 1.00 94.56 92 LEU A N 1
ATOM 697 C CA . LEU A 1 92 ? -7.283 3.853 -1.295 1.00 94.56 92 LEU A CA 1
ATOM 698 C C . LEU A 1 92 ? -8.443 3.615 -2.263 1.00 94.56 92 LEU A C 1
ATOM 700 O O . LEU A 1 92 ? -9.613 3.754 -1.907 1.00 94.56 92 LEU A O 1
ATOM 704 N N . GLU A 1 93 ? -8.108 3.220 -3.483 1.00 92.12 93 GLU A N 1
ATOM 705 C CA . GLU A 1 93 ? -9.033 2.875 -4.560 1.00 92.12 93 GLU A CA 1
ATOM 706 C C . GLU A 1 93 ? -8.636 1.526 -5.179 1.00 92.12 93 GLU A C 1
ATOM 708 O O . GLU A 1 93 ? -7.614 0.941 -4.823 1.00 92.12 93 GLU A O 1
ATOM 713 N N . GLY A 1 94 ? -9.459 0.994 -6.085 1.00 92.44 94 GLY A N 1
ATOM 714 C CA . GLY A 1 94 ? -9.124 -0.216 -6.844 1.00 92.44 94 GLY A CA 1
ATOM 715 C C . GLY A 1 94 ? -8.759 -1.426 -5.972 1.00 92.44 94 GLY A C 1
ATOM 716 O O . GLY A 1 94 ? -9.483 -1.776 -5.039 1.00 92.44 94 GLY A O 1
ATOM 717 N N . GLU A 1 95 ? -7.627 -2.062 -6.283 1.00 88.69 95 GLU A N 1
ATOM 718 C CA . GLU A 1 95 ? -7.080 -3.211 -5.544 1.00 88.69 95 GLU A CA 1
ATOM 719 C C . GLU A 1 95 ? -6.751 -2.844 -4.090 1.00 88.69 95 GLU A C 1
ATOM 721 O O . GLU A 1 95 ? -6.988 -3.636 -3.172 1.00 88.69 95 GLU A O 1
ATOM 726 N N . ALA A 1 96 ? -6.267 -1.619 -3.854 1.00 92.25 96 ALA A N 1
ATOM 727 C CA . ALA A 1 96 ? -5.955 -1.152 -2.509 1.00 92.25 96 ALA A CA 1
ATOM 728 C C . ALA A 1 96 ? -7.210 -0.989 -1.640 1.00 92.25 96 ALA A C 1
ATOM 730 O O . ALA A 1 96 ? -7.194 -1.355 -0.463 1.00 92.25 96 ALA A O 1
ATOM 731 N N . ALA A 1 97 ? -8.321 -0.519 -2.216 1.00 93.75 97 ALA A N 1
ATOM 732 C CA . ALA A 1 97 ? -9.603 -0.443 -1.513 1.00 93.75 97 ALA A CA 1
ATOM 733 C C . ALA A 1 97 ? -10.162 -1.831 -1.161 1.00 93.75 97 ALA A C 1
ATOM 735 O O . ALA A 1 97 ? -10.669 -2.037 -0.054 1.00 93.75 97 ALA A O 1
ATOM 736 N N . ILE A 1 98 ? -10.040 -2.803 -2.073 1.00 93.12 98 ILE A N 1
ATOM 737 C CA . ILE A 1 98 ? -10.464 -4.190 -1.825 1.00 93.12 98 ILE A CA 1
ATOM 738 C C . ILE A 1 98 ? -9.681 -4.768 -0.644 1.00 93.12 98 ILE A C 1
ATOM 740 O O . ILE A 1 98 ? -10.275 -5.305 0.291 1.00 93.12 98 ILE A O 1
ATOM 744 N N . TRP A 1 99 ? -8.358 -4.593 -0.639 1.00 94.62 99 TRP A N 1
ATOM 745 C CA . TRP A 1 99 ? -7.510 -5.006 0.479 1.00 94.62 99 TRP A CA 1
ATOM 746 C C . TRP A 1 99 ? -7.879 -4.302 1.796 1.00 94.62 99 TRP A C 1
ATOM 748 O O . TRP A 1 99 ? -7.868 -4.929 2.855 1.00 94.62 99 TRP A O 1
ATOM 758 N N . ALA A 1 100 ? -8.254 -3.022 1.741 1.00 94.94 100 ALA A N 1
ATOM 759 C CA . ALA A 1 100 ? -8.568 -2.227 2.924 1.00 94.94 100 ALA A CA 1
ATOM 760 C C . ALA A 1 100 ? -9.976 -2.445 3.500 1.00 94.94 100 ALA A C 1
ATOM 762 O O . ALA A 1 100 ? -10.241 -2.068 4.645 1.00 94.94 100 ALA A O 1
ATOM 763 N N . THR A 1 101 ? -10.875 -3.074 2.743 1.00 93.56 101 THR A N 1
ATOM 764 C CA . THR A 1 101 ? -12.264 -3.338 3.147 1.00 93.56 101 THR A CA 1
ATOM 765 C C . THR A 1 101 ? -12.369 -4.040 4.511 1.00 93.56 101 THR A C 1
ATOM 767 O O . THR A 1 101 ? -12.951 -3.437 5.420 1.00 93.56 101 THR A O 1
ATOM 770 N N . PRO A 1 102 ? -11.749 -5.217 4.746 1.00 93.50 102 PRO A N 1
ATOM 771 C CA . PRO A 1 102 ? -11.830 -5.895 6.047 1.00 93.50 102 PRO A CA 1
ATOM 772 C C . PRO A 1 102 ? -11.244 -5.069 7.204 1.00 93.50 102 PRO A C 1
ATOM 774 O O . PRO A 1 102 ? -11.682 -5.189 8.349 1.00 93.50 102 PRO A O 1
ATOM 777 N N . ILE A 1 103 ? -10.280 -4.190 6.920 1.00 93.75 103 ILE A N 1
ATOM 778 C CA . ILE A 1 103 ? -9.687 -3.284 7.911 1.00 93.75 103 ILE A CA 1
ATOM 779 C C . ILE A 1 103 ? -10.716 -2.221 8.320 1.00 93.75 103 ILE A C 1
ATOM 781 O O . ILE A 1 103 ? -10.931 -1.970 9.506 1.00 93.75 103 ILE A O 1
ATOM 785 N N . SER A 1 104 ? -11.396 -1.619 7.342 1.00 90.56 104 SER A N 1
ATOM 786 C CA . SER A 1 104 ? -12.430 -0.605 7.580 1.00 90.56 104 SER A CA 1
ATOM 787 C C . SER A 1 104 ? -13.645 -1.157 8.341 1.00 90.56 104 SER A C 1
ATOM 789 O O . SER A 1 104 ? -14.200 -0.479 9.216 1.00 90.56 104 SER A O 1
ATOM 791 N N . GLU A 1 105 ? -14.022 -2.407 8.061 1.00 92.56 105 GLU A N 1
ATOM 792 C CA . GLU A 1 105 ? -15.082 -3.132 8.761 1.00 92.56 105 GLU A CA 1
ATOM 793 C C . GLU A 1 105 ? -14.691 -3.411 10.210 1.00 92.56 105 GLU A C 1
ATOM 795 O O . GLU A 1 105 ? -15.466 -3.106 11.117 1.00 92.56 105 GLU A O 1
ATOM 800 N N . ASN A 1 106 ? -13.469 -3.902 10.446 1.00 93.81 106 ASN A N 1
ATOM 801 C CA . ASN A 1 106 ? -12.942 -4.126 11.789 1.00 93.81 106 ASN A CA 1
ATOM 802 C C . ASN A 1 106 ? -12.980 -2.844 12.635 1.00 93.81 106 ASN A C 1
ATOM 804 O O . ASN A 1 106 ? -13.509 -2.853 13.747 1.00 93.81 106 ASN A O 1
ATOM 808 N N . ILE A 1 107 ? -12.512 -1.720 12.087 1.00 90.62 107 ILE A N 1
ATOM 809 C CA . ILE A 1 107 ? -12.551 -0.430 12.786 1.00 90.62 107 ILE A CA 1
ATOM 810 C C . ILE A 1 107 ? -13.998 -0.026 13.121 1.00 90.62 107 ILE A C 1
ATOM 812 O O . ILE A 1 107 ? -14.284 0.486 14.205 1.00 90.62 107 ILE A O 1
ATOM 816 N N . SER A 1 108 ? -14.936 -0.273 12.207 1.00 90.19 108 SER A N 1
ATOM 817 C CA . SER A 1 108 ? -16.355 0.038 12.416 1.00 90.19 108 SER A CA 1
ATOM 818 C C . SER A 1 108 ? -16.999 -0.854 13.486 1.00 90.19 108 SER A C 1
ATOM 820 O O . SER A 1 108 ? -17.781 -0.359 14.296 1.00 90.19 108 SER A O 1
ATOM 822 N N . GLN A 1 109 ? -16.629 -2.135 13.553 1.00 90.06 109 GLN A N 1
ATOM 823 C CA . GLN A 1 109 ? -17.089 -3.066 14.590 1.00 90.06 109 GLN A CA 1
ATOM 824 C C . GLN A 1 109 ? -16.572 -2.687 15.982 1.00 90.06 109 GLN A C 1
ATOM 826 O O . GLN A 1 109 ? -17.345 -2.722 16.944 1.00 90.06 109 GLN A O 1
ATOM 831 N N . VAL A 1 110 ? -15.302 -2.282 16.089 1.00 88.31 110 VAL A N 1
ATOM 832 C CA . VAL A 1 110 ? -14.720 -1.793 17.349 1.00 88.31 110 VAL A CA 1
ATOM 833 C C . VAL A 1 110 ? -15.432 -0.515 17.805 1.00 88.31 110 VAL A C 1
ATOM 835 O O . VAL A 1 110 ? -15.855 -0.427 18.956 1.00 88.31 110 VAL A O 1
ATOM 838 N N . LYS A 1 111 ? -15.666 0.443 16.894 1.00 85.75 111 LYS A N 1
ATOM 839 C CA . LYS A 1 111 ? -16.450 1.667 17.166 1.00 85.75 111 LYS A CA 1
ATOM 840 C C . LYS A 1 111 ? -17.872 1.379 17.645 1.00 85.75 111 LYS A C 1
ATOM 842 O O . LYS A 1 111 ? -18.383 2.112 18.486 1.00 85.75 111 LYS A O 1
ATOM 847 N N . ALA A 1 112 ? -18.508 0.342 17.105 1.00 88.25 112 ALA A N 1
ATOM 848 C CA . ALA A 1 112 ? -19.854 -0.076 17.488 1.00 88.25 112 ALA A CA 1
ATOM 849 C C . ALA A 1 112 ? -19.908 -0.806 18.846 1.00 88.25 112 ALA A C 1
ATOM 851 O O . ALA A 1 112 ? -20.994 -1.157 19.300 1.00 88.25 112 ALA A O 1
ATOM 852 N N . GLY A 1 113 ? -18.763 -1.036 19.503 1.00 87.00 113 GLY A N 1
ATOM 853 C CA . GLY A 1 113 ? -18.698 -1.739 20.784 1.00 87.00 113 GLY A CA 1
ATOM 854 C C . GLY A 1 113 ? -18.924 -3.246 20.662 1.00 87.00 113 GLY A C 1
ATOM 855 O O . GLY A 1 113 ? -19.403 -3.871 21.607 1.00 87.00 113 GLY A O 1
ATOM 856 N N . THR A 1 114 ? -18.607 -3.837 19.503 1.00 88.19 114 THR A N 1
ATOM 857 C CA . THR A 1 114 ? -18.784 -5.278 19.275 1.00 88.19 114 THR A CA 1
ATOM 858 C C . THR A 1 114 ? -17.909 -6.072 20.239 1.00 88.19 114 THR A C 1
ATOM 860 O O . THR A 1 114 ? -16.691 -5.902 20.301 1.00 88.19 114 THR A O 1
ATOM 863 N N . GLN A 1 115 ? -18.539 -6.950 21.012 1.00 84.56 115 GLN A N 1
ATOM 864 C CA . GLN A 1 115 ? -17.883 -7.667 22.096 1.00 84.56 115 GLN A CA 1
ATOM 865 C C . GLN A 1 115 ? -16.861 -8.676 21.549 1.00 84.56 115 GLN A C 1
ATOM 867 O O . GLN A 1 115 ? -17.181 -9.486 20.683 1.00 84.56 115 GLN A O 1
ATOM 872 N N . GLY A 1 116 ? -15.627 -8.625 22.061 1.00 84.44 116 GLY A N 1
ATOM 873 C CA . GLY A 1 116 ? -14.542 -9.529 21.658 1.00 84.44 116 GLY A CA 1
ATOM 874 C C . GLY A 1 116 ? -13.802 -9.144 20.371 1.00 84.44 116 GLY A C 1
ATOM 875 O O . GLY A 1 116 ? -12.906 -9.879 19.964 1.00 84.44 116 GLY A O 1
ATOM 876 N N . VAL A 1 117 ? -14.127 -8.007 19.746 1.00 85.50 117 VAL A N 1
ATOM 877 C CA . VAL A 1 117 ? -13.416 -7.509 18.559 1.00 85.50 117 VAL A CA 1
ATOM 878 C C . VAL A 1 117 ? -12.354 -6.492 18.980 1.00 85.50 117 VAL A C 1
ATOM 880 O O . VAL A 1 117 ? -12.657 -5.513 19.660 1.00 85.50 117 VAL A O 1
ATOM 883 N N . THR A 1 118 ? -11.107 -6.709 18.563 1.00 89.31 118 THR A N 1
ATOM 884 C CA . THR A 1 118 ? -9.991 -5.767 18.748 1.00 89.31 118 THR A CA 1
ATOM 885 C C . THR A 1 118 ? -9.585 -5.137 17.421 1.00 89.31 118 THR A C 1
ATOM 887 O O . THR A 1 118 ? -9.851 -5.697 16.355 1.00 89.31 118 THR A O 1
ATOM 890 N N . LEU A 1 119 ? -8.922 -3.976 17.480 1.00 88.31 119 LEU A N 1
ATOM 891 C CA . LEU A 1 119 ? -8.355 -3.346 16.288 1.00 88.31 119 LEU A CA 1
ATOM 892 C C . LEU A 1 119 ? -7.313 -4.267 15.652 1.00 88.31 119 LEU A C 1
ATOM 894 O O . LEU A 1 119 ? -6.382 -4.716 16.321 1.00 88.31 119 LEU A O 1
ATOM 898 N N . LEU A 1 120 ? -7.476 -4.515 14.355 1.00 89.75 120 LEU A N 1
ATOM 899 C CA . LEU A 1 120 ? -6.573 -5.338 13.554 1.00 89.75 120 LEU A CA 1
ATOM 900 C C . LEU A 1 120 ? -5.190 -4.679 13.441 1.00 89.75 120 LEU A C 1
ATOM 902 O O . LEU A 1 120 ? -4.171 -5.361 13.518 1.00 89.75 120 LEU A O 1
ATOM 906 N N . TYR A 1 121 ? -5.164 -3.346 13.361 1.00 92.94 121 TYR A N 1
ATOM 907 C CA . TYR A 1 121 ? -3.953 -2.536 13.469 1.00 92.94 121 TYR A CA 1
ATOM 908 C C . TYR A 1 121 ? -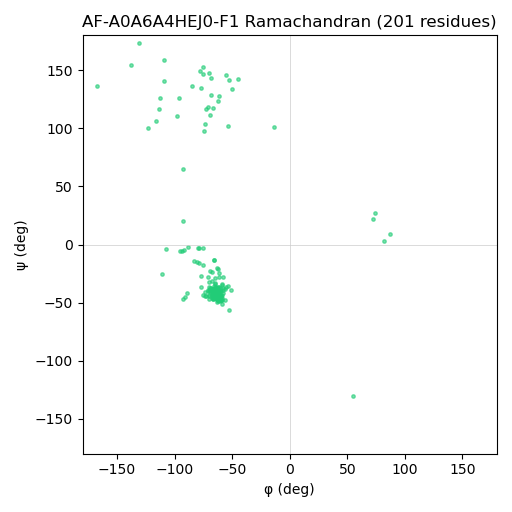4.116 -1.528 14.612 1.00 92.94 121 TYR A C 1
ATOM 910 O O . TYR A 1 121 ? -4.794 -0.515 14.432 1.00 92.94 121 TYR A O 1
ATOM 918 N N . PRO A 1 122 ? -3.539 -1.796 15.798 1.00 88.50 122 PRO A N 1
ATOM 919 C CA . PRO A 1 122 ? -3.666 -0.905 16.950 1.00 88.50 122 PRO A CA 1
ATOM 920 C C . PRO A 1 122 ? -2.804 0.363 16.834 1.00 88.50 122 PRO A C 1
ATOM 922 O O . PRO A 1 122 ? -3.057 1.321 17.558 1.00 88.50 122 PRO A O 1
ATOM 925 N N . ALA A 1 123 ? -1.807 0.377 15.944 1.00 92.31 123 ALA A N 1
ATOM 926 C CA . ALA A 1 123 ? -0.953 1.530 15.679 1.00 92.31 123 ALA A CA 1
ATOM 927 C C . ALA A 1 123 ? -0.700 1.715 14.176 1.00 92.31 123 ALA A C 1
ATOM 929 O O . ALA A 1 123 ? -0.694 0.749 13.403 1.00 92.31 123 ALA A O 1
ATOM 930 N N . TRP A 1 124 ? -0.419 2.956 13.774 1.00 92.81 124 TRP A N 1
ATOM 931 C CA . TRP A 1 124 ? -0.065 3.331 12.405 1.00 92.81 124 TRP A CA 1
ATOM 932 C C . TRP A 1 124 ? 1.126 2.541 11.857 1.00 92.81 124 TRP A C 1
ATOM 934 O O . TRP A 1 124 ? 1.130 2.163 10.687 1.00 92.81 124 TRP A O 1
ATOM 944 N N . SER A 1 125 ? 2.120 2.226 12.693 1.00 93.31 125 SER A N 1
ATOM 945 C CA . SER A 1 125 ? 3.271 1.409 12.285 1.00 93.31 125 SER A CA 1
ATOM 946 C C . SER A 1 125 ? 2.859 0.014 11.810 1.00 93.31 125 SER A C 1
ATOM 948 O O . SER A 1 125 ? 3.314 -0.417 10.755 1.00 93.31 125 SER A O 1
ATOM 950 N N . ASN A 1 126 ? 1.938 -0.653 12.515 1.00 93.56 126 ASN A N 1
ATOM 951 C CA . ASN A 1 126 ? 1.456 -1.979 12.123 1.00 93.56 126 ASN A CA 1
ATOM 952 C C . ASN A 1 126 ? 0.710 -1.939 10.783 1.00 93.56 126 ASN A C 1
ATOM 954 O O . ASN A 1 126 ? 0.867 -2.841 9.962 1.00 93.56 126 ASN A O 1
ATOM 958 N N . PHE A 1 127 ? -0.086 -0.888 10.557 1.00 94.62 127 PHE A N 1
ATOM 959 C CA . PHE A 1 127 ? -0.757 -0.675 9.277 1.00 94.62 127 PHE A CA 1
ATOM 960 C C . PHE A 1 127 ? 0.258 -0.470 8.146 1.00 94.62 127 PHE A C 1
ATOM 962 O O . PHE A 1 127 ? 0.132 -1.098 7.096 1.00 94.62 127 PHE A O 1
ATOM 969 N N . LYS A 1 128 ? 1.290 0.357 8.365 1.00 93.75 128 LYS A N 1
ATOM 970 C CA . LYS A 1 128 ? 2.352 0.584 7.377 1.00 93.75 128 LYS A CA 1
ATOM 971 C C . LYS A 1 128 ? 3.080 -0.697 7.013 1.00 93.75 128 LYS A C 1
ATOM 973 O O . LYS A 1 128 ? 3.245 -0.962 5.829 1.00 93.75 128 LYS A O 1
ATOM 978 N N . ASP A 1 129 ? 3.480 -1.494 7.995 1.00 90.88 129 ASP A N 1
ATOM 979 C CA . ASP A 1 129 ? 4.197 -2.744 7.734 1.00 90.88 129 ASP A CA 1
ATOM 980 C C . ASP A 1 129 ? 3.357 -3.688 6.863 1.00 90.88 129 ASP A C 1
ATOM 982 O O . ASP A 1 129 ? 3.852 -4.243 5.882 1.00 90.88 129 ASP A O 1
ATOM 986 N N . ALA A 1 130 ? 2.058 -3.804 7.158 1.00 91.62 130 ALA A N 1
ATOM 987 C CA . ALA A 1 130 ? 1.137 -4.606 6.360 1.00 91.62 130 ALA A CA 1
ATOM 988 C C . ALA A 1 130 ? 0.895 -4.028 4.955 1.00 91.62 130 ALA A C 1
ATOM 990 O O . ALA A 1 130 ? 0.830 -4.785 3.987 1.00 91.62 130 ALA A O 1
ATOM 991 N N . PHE A 1 131 ? 0.785 -2.703 4.829 1.00 92.44 131 PHE A N 1
ATOM 992 C CA . PHE A 1 131 ? 0.634 -2.023 3.543 1.00 92.44 131 PHE A CA 1
ATOM 993 C C . PHE A 1 131 ? 1.859 -2.254 2.651 1.00 92.44 131 PHE A C 1
ATOM 995 O O . PHE A 1 131 ? 1.721 -2.673 1.504 1.00 92.44 131 PHE A O 1
ATOM 1002 N N . LYS A 1 132 ? 3.065 -2.072 3.197 1.00 88.88 132 LYS A N 1
ATOM 1003 C CA . LYS A 1 132 ? 4.326 -2.322 2.489 1.00 88.88 132 LYS A CA 1
ATOM 1004 C C . LYS A 1 132 ? 4.465 -3.782 2.077 1.00 88.88 132 LYS A C 1
ATOM 1006 O O . LYS A 1 132 ? 4.761 -4.070 0.922 1.00 88.88 132 LYS A O 1
ATOM 1011 N N . ALA A 1 133 ? 4.148 -4.706 2.982 1.00 87.56 133 ALA A N 1
ATOM 1012 C CA . ALA A 1 133 ? 4.144 -6.137 2.686 1.00 87.56 133 ALA A CA 1
ATOM 1013 C C . ALA A 1 133 ? 3.120 -6.539 1.603 1.00 87.56 133 ALA A C 1
ATOM 1015 O O . ALA A 1 133 ? 3.234 -7.602 0.990 1.00 87.56 133 ALA A O 1
ATOM 1016 N N . ARG A 1 134 ? 2.087 -5.724 1.363 1.00 87.31 134 ARG A N 1
ATOM 1017 C CA . ARG A 1 134 ? 1.099 -5.984 0.314 1.00 87.31 134 ARG A CA 1
ATOM 1018 C C . ARG A 1 134 ? 1.484 -5.347 -1.017 1.00 87.31 134 ARG A C 1
ATOM 1020 O O . ARG A 1 134 ? 1.353 -6.008 -2.044 1.00 87.31 134 ARG A O 1
ATOM 1027 N N . PHE A 1 135 ? 1.925 -4.095 -1.002 1.00 85.75 135 PHE A N 1
ATOM 1028 C CA . PHE A 1 135 ? 2.046 -3.276 -2.210 1.00 85.75 135 PHE A CA 1
ATOM 1029 C C . PHE A 1 135 ? 3.487 -2.980 -2.625 1.00 85.75 135 PHE A C 1
ATOM 1031 O O . PHE A 1 135 ? 3.723 -2.821 -3.814 1.00 85.75 135 PHE A O 1
ATOM 1038 N N . GLU A 1 136 ? 4.454 -2.988 -1.701 1.00 80.00 136 GLU A N 1
ATOM 1039 C CA . GLU A 1 136 ? 5.873 -2.787 -2.040 1.00 80.00 136 GLU A CA 1
ATOM 1040 C C . GLU A 1 136 ? 6.578 -4.119 -2.372 1.00 80.00 136 GLU A C 1
ATOM 1042 O O . GLU A 1 136 ? 7.327 -4.229 -3.338 1.00 80.00 136 GLU A O 1
ATOM 1047 N N . THR A 1 137 ? 6.310 -5.194 -1.622 1.00 60.81 137 THR A N 1
ATOM 1048 C CA . THR A 1 137 ? 6.966 -6.505 -1.845 1.00 60.81 137 THR A CA 1
ATOM 1049 C C . THR A 1 137 ? 6.391 -7.321 -3.002 1.00 60.81 137 THR A C 1
ATOM 1051 O O . THR A 1 137 ? 7.028 -8.273 -3.456 1.00 60.81 137 THR A O 1
ATOM 1054 N N . THR A 1 138 ? 5.202 -6.971 -3.492 1.00 55.34 138 THR A N 1
ATOM 1055 C CA . THR A 1 138 ? 4.580 -7.654 -4.636 1.00 55.34 138 THR A CA 1
ATOM 1056 C C . THR A 1 138 ? 5.307 -7.338 -5.948 1.00 55.34 138 THR A C 1
ATOM 1058 O O . THR A 1 138 ? 5.359 -8.203 -6.821 1.00 55.34 138 THR A O 1
ATOM 1061 N N . ASP A 1 139 ? 5.952 -6.173 -6.059 1.00 54.88 139 ASP A N 1
ATOM 1062 C CA . ASP A 1 139 ? 6.663 -5.770 -7.276 1.00 54.88 139 ASP A CA 1
ATOM 1063 C C . ASP A 1 139 ? 7.962 -6.551 -7.456 1.00 54.88 139 ASP A C 1
ATOM 1065 O O . ASP A 1 139 ? 8.166 -7.156 -8.491 1.00 54.88 139 ASP A O 1
ATOM 1069 N N . ALA A 1 140 ? 8.768 -6.742 -6.407 1.00 56.22 140 ALA A N 1
ATOM 1070 C CA . ALA A 1 140 ? 9.983 -7.558 -6.514 1.00 56.22 140 ALA A CA 1
ATOM 1071 C C . ALA A 1 140 ? 9.711 -8.992 -7.015 1.00 56.22 140 ALA A C 1
ATOM 1073 O O . ALA A 1 140 ? 10.484 -9.540 -7.803 1.00 56.22 140 ALA A O 1
ATOM 1074 N N . ALA A 1 141 ? 8.609 -9.614 -6.584 1.00 53.28 141 ALA A N 1
ATOM 1075 C CA . ALA A 1 141 ? 8.221 -10.949 -7.037 1.00 53.28 141 ALA A CA 1
ATOM 1076 C C . ALA A 1 141 ? 7.597 -10.939 -8.447 1.00 53.28 141 ALA A C 1
ATOM 1078 O O . ALA A 1 141 ? 7.831 -11.868 -9.227 1.00 53.28 141 ALA A O 1
ATOM 1079 N N . MET A 1 142 ? 6.816 -9.908 -8.783 1.00 53.22 142 MET A N 1
ATOM 1080 C CA . MET A 1 142 ? 6.180 -9.756 -10.094 1.00 53.22 142 MET A CA 1
ATOM 1081 C C . MET A 1 142 ? 7.195 -9.351 -11.169 1.00 53.22 142 MET A C 1
ATOM 1083 O O . MET A 1 142 ? 7.248 -10.006 -12.208 1.00 53.22 142 MET A O 1
ATOM 1087 N N . ASP A 1 143 ? 8.076 -8.399 -10.875 1.00 58.53 143 ASP A N 1
ATOM 1088 C CA . ASP A 1 143 ? 9.237 -8.019 -11.678 1.00 58.53 143 ASP A CA 1
ATOM 1089 C C . ASP A 1 143 ? 10.194 -9.183 -11.860 1.00 58.53 143 ASP A C 1
ATOM 1091 O O . ASP A 1 143 ? 10.617 -9.448 -12.980 1.00 58.53 143 ASP A O 1
ATOM 1095 N N . SER A 1 144 ? 10.503 -9.950 -10.808 1.00 55.34 144 SER A N 1
ATOM 1096 C CA . SER A 1 144 ? 11.335 -11.150 -10.966 1.00 55.34 144 SER A CA 1
ATOM 1097 C C . SER A 1 144 ? 10.682 -12.158 -11.911 1.00 55.34 144 SER A C 1
ATOM 1099 O O . SER A 1 144 ? 11.364 -12.764 -12.733 1.00 55.34 144 SER A O 1
ATOM 1101 N N . LYS A 1 145 ? 9.356 -12.326 -11.844 1.00 60.16 145 LYS A N 1
ATOM 1102 C CA . LYS A 1 145 ? 8.609 -13.238 -12.719 1.00 60.16 145 LYS A CA 1
ATOM 1103 C C . LYS A 1 145 ? 8.555 -12.742 -14.165 1.00 60.16 145 LYS A C 1
ATOM 1105 O O . LYS A 1 145 ? 8.741 -13.547 -15.077 1.00 60.16 145 LYS A O 1
ATOM 1110 N N . GLU A 1 146 ? 8.311 -11.457 -14.394 1.00 59.38 146 GLU A N 1
ATOM 1111 C CA . GLU A 1 146 ? 8.292 -10.860 -15.735 1.00 59.38 146 GLU A CA 1
ATOM 1112 C C . GLU A 1 146 ? 9.703 -10.775 -16.338 1.00 59.38 146 GLU A C 1
ATOM 1114 O O . GLU A 1 146 ? 9.898 -11.130 -17.501 1.00 59.38 146 GLU A O 1
ATOM 1119 N N . ALA A 1 147 ? 10.721 -10.449 -15.540 1.00 63.50 147 ALA A N 1
ATOM 1120 C CA . ALA A 1 147 ? 12.125 -10.509 -15.940 1.00 63.50 147 ALA A CA 1
ATOM 1121 C C . ALA A 1 147 ? 12.556 -11.941 -16.287 1.00 63.50 147 ALA A C 1
ATOM 1123 O O . ALA A 1 147 ? 13.258 -12.147 -17.282 1.00 63.50 147 ALA A O 1
ATOM 1124 N N . LEU A 1 148 ? 12.108 -12.945 -15.525 1.00 65.25 148 LEU A N 1
ATOM 1125 C CA . LEU A 1 148 ? 12.367 -14.353 -15.823 1.00 65.25 148 LEU A CA 1
ATOM 1126 C C . LEU A 1 148 ? 11.678 -14.775 -17.127 1.00 65.25 148 LEU A C 1
ATOM 1128 O O . LEU A 1 148 ? 12.324 -15.384 -17.975 1.00 65.25 148 LEU A O 1
ATOM 1132 N N . LYS A 1 149 ? 10.414 -14.389 -17.349 1.00 69.25 149 LYS A N 1
ATOM 1133 C CA . LYS A 1 149 ? 9.713 -14.628 -18.623 1.00 69.25 149 LYS A CA 1
ATOM 1134 C C . LYS A 1 149 ? 10.426 -13.982 -19.810 1.00 69.25 149 LYS A C 1
ATOM 1136 O O . LYS A 1 149 ? 10.643 -14.655 -20.813 1.00 69.25 149 LYS A O 1
ATOM 1141 N N . LEU A 1 150 ? 10.816 -12.711 -19.701 1.00 69.62 150 LEU A N 1
ATOM 1142 C CA . LEU A 1 150 ? 11.542 -11.982 -20.748 1.00 69.62 150 LEU A CA 1
ATOM 1143 C C . LEU A 1 150 ? 12.901 -12.617 -21.045 1.00 69.62 150 LEU A C 1
ATOM 1145 O O . LEU A 1 150 ? 13.285 -12.751 -22.207 1.00 69.62 150 LEU A O 1
ATOM 1149 N N . THR A 1 151 ? 13.620 -13.033 -20.001 1.00 66.00 151 THR A N 1
ATOM 1150 C CA . THR A 1 151 ? 14.920 -13.699 -20.137 1.00 66.00 151 THR A CA 1
ATOM 1151 C C . THR A 1 151 ? 14.761 -15.061 -20.798 1.00 66.00 151 THR A C 1
ATOM 1153 O O . THR A 1 151 ? 15.479 -15.353 -21.747 1.00 66.00 151 THR A O 1
ATOM 1156 N N . LEU A 1 152 ? 13.781 -15.864 -20.375 1.00 69.81 152 LEU A N 1
ATOM 1157 C CA . LEU A 1 152 ? 13.471 -17.147 -21.001 1.00 69.81 152 LEU A CA 1
ATOM 1158 C C . LEU A 1 152 ? 13.073 -16.964 -22.466 1.00 69.81 152 LEU A C 1
ATOM 1160 O O . LEU A 1 152 ? 13.648 -17.620 -23.324 1.00 69.81 152 LEU A O 1
ATOM 1164 N N . MET A 1 153 ? 12.163 -16.039 -22.778 1.00 70.06 153 MET A N 1
ATOM 1165 C CA . MET A 1 153 ? 11.713 -15.776 -24.149 1.00 70.06 153 MET A CA 1
ATOM 1166 C C . MET A 1 153 ? 12.872 -15.360 -25.067 1.00 70.06 153 MET A C 1
ATOM 1168 O O . MET A 1 153 ? 13.01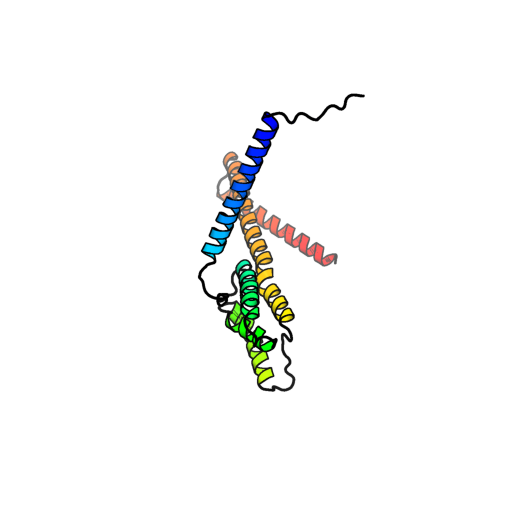2 -15.903 -26.160 1.00 70.06 153 MET A O 1
ATOM 1172 N N . ARG A 1 154 ? 13.757 -14.473 -24.597 1.00 73.56 154 ARG A N 1
ATOM 1173 C CA . ARG A 1 154 ? 14.964 -14.054 -25.327 1.00 73.56 154 ARG A CA 1
ATOM 1174 C C . ARG A 1 154 ? 15.953 -15.207 -25.526 1.00 73.56 154 ARG A C 1
ATOM 1176 O O . ARG A 1 154 ? 16.546 -15.344 -26.597 1.00 73.56 154 ARG A O 1
ATOM 1183 N N . THR A 1 155 ? 16.135 -16.048 -24.512 1.00 67.81 155 THR A N 1
ATOM 1184 C CA . THR A 1 155 ? 16.972 -17.251 -24.610 1.00 67.81 155 THR A CA 1
ATOM 1185 C C . THR A 1 155 ? 16.373 -18.267 -25.585 1.00 67.81 155 THR A C 1
ATOM 1187 O O . THR A 1 155 ? 17.105 -18.837 -26.387 1.00 67.81 155 THR A O 1
ATOM 1190 N N . TYR A 1 156 ? 15.049 -18.445 -25.600 1.00 67.75 156 TYR A N 1
ATOM 1191 C CA . TYR A 1 156 ? 14.371 -19.312 -26.566 1.00 67.75 156 TYR A CA 1
ATOM 1192 C C . TYR A 1 156 ? 14.509 -18.788 -27.995 1.00 67.75 156 TYR A C 1
ATOM 1194 O O . TYR A 1 156 ? 14.814 -19.566 -28.891 1.00 67.75 156 TYR A O 1
ATOM 1202 N N . GLU A 1 157 ? 14.351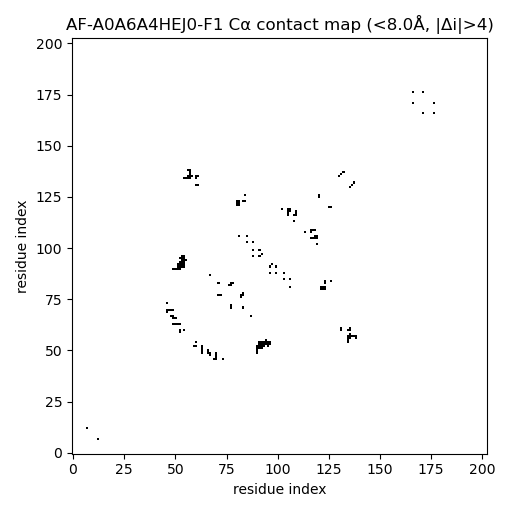 -17.484 -28.220 1.00 70.50 157 GLU A N 1
ATOM 1203 C CA . GLU A 1 157 ? 14.485 -16.885 -29.551 1.00 70.50 157 GLU A CA 1
ATOM 1204 C C . GLU A 1 157 ? 15.917 -17.024 -30.096 1.00 70.50 157 GLU A C 1
ATOM 1206 O O . GLU A 1 157 ? 16.126 -17.441 -31.236 1.00 70.50 157 GLU A O 1
ATOM 1211 N N . THR A 1 158 ? 16.925 -16.772 -29.259 1.00 71.25 158 THR A N 1
ATOM 1212 C CA . THR A 1 158 ? 18.338 -16.916 -29.647 1.00 71.25 158 THR A CA 1
ATOM 1213 C C . THR A 1 158 ? 18.755 -18.375 -29.855 1.00 71.25 158 THR A C 1
ATOM 1215 O O . THR A 1 158 ? 19.452 -18.682 -30.830 1.00 71.25 158 THR A O 1
ATOM 1218 N N . ALA A 1 159 ? 18.299 -19.295 -28.999 1.00 69.75 159 ALA A N 1
ATOM 1219 C CA . ALA A 1 159 ? 18.541 -20.728 -29.153 1.00 69.75 159 ALA A CA 1
ATOM 1220 C C . ALA A 1 159 ? 17.845 -21.279 -30.405 1.00 69.75 159 ALA A C 1
ATOM 1222 O O . ALA A 1 159 ? 18.465 -22.002 -31.186 1.00 69.75 159 ALA A O 1
ATOM 1223 N N . PHE A 1 160 ? 16.596 -20.876 -30.650 1.00 74.94 160 PHE A N 1
ATOM 1224 C CA . PHE A 1 160 ? 15.832 -21.277 -31.826 1.00 74.94 160 PHE A CA 1
ATOM 1225 C C . PHE A 1 160 ? 16.505 -20.812 -33.119 1.00 74.94 160 PHE A C 1
ATOM 1227 O O . PHE A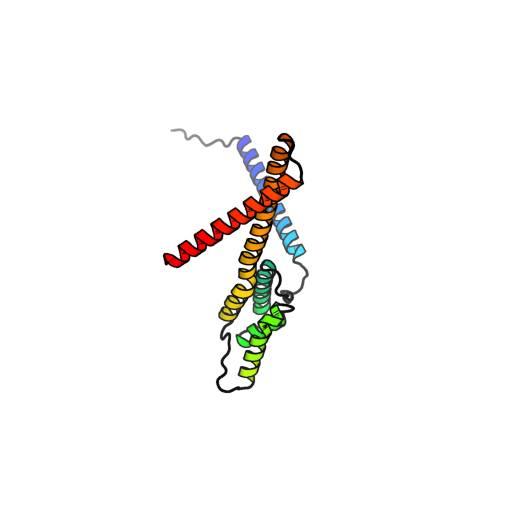 1 160 ? 16.707 -21.626 -34.014 1.00 74.94 160 PHE A O 1
ATOM 1234 N N . MET A 1 161 ? 16.934 -19.547 -33.205 1.00 75.81 161 MET A N 1
ATOM 1235 C CA . MET A 1 161 ? 17.641 -19.026 -34.384 1.00 75.81 161 MET A CA 1
ATOM 1236 C C . MET A 1 161 ? 18.982 -19.732 -34.622 1.00 75.81 161 MET A C 1
ATOM 1238 O O . MET A 1 161 ? 19.342 -20.020 -35.765 1.00 75.81 161 MET A O 1
ATOM 1242 N N . SER A 1 162 ? 19.708 -20.062 -33.552 1.00 73.56 162 SER A N 1
ATOM 1243 C CA . SER A 1 162 ? 20.986 -20.780 -33.643 1.00 73.56 162 SER A CA 1
ATOM 1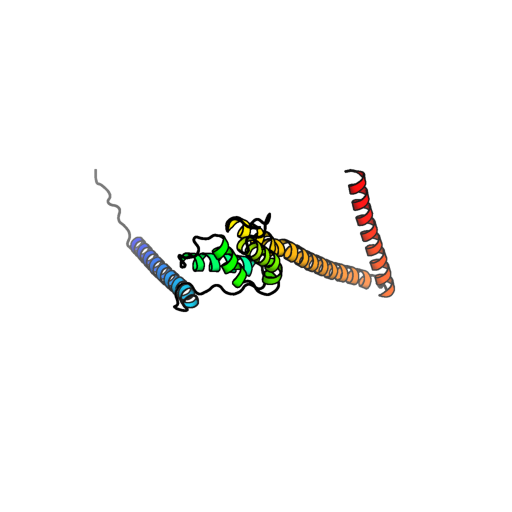244 C C . SER A 1 162 ? 20.796 -22.212 -34.149 1.00 73.56 162 SER A C 1
ATOM 1246 O O . SER A 1 162 ? 21.489 -22.641 -35.072 1.00 73.56 162 SER A O 1
ATOM 1248 N N . ILE A 1 163 ? 19.816 -22.936 -33.600 1.00 71.00 163 ILE A N 1
ATOM 1249 C CA . ILE A 1 163 ? 19.460 -24.292 -34.037 1.00 71.00 163 ILE A CA 1
ATOM 1250 C C . ILE A 1 163 ? 18.939 -24.260 -35.474 1.00 71.00 163 ILE A C 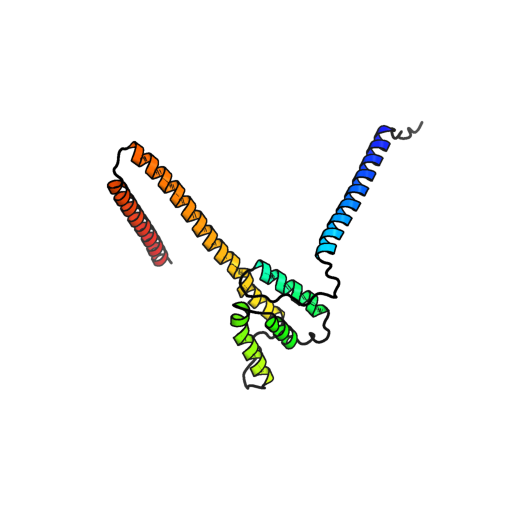1
ATOM 1252 O O . ILE A 1 163 ? 19.397 -25.040 -36.302 1.00 71.00 163 ILE A O 1
ATOM 1256 N N . TRP A 1 164 ? 18.053 -23.320 -35.805 1.00 77.31 164 TRP A N 1
ATOM 1257 C CA . TRP A 1 164 ? 17.515 -23.156 -37.153 1.00 77.31 164 TRP A CA 1
ATOM 1258 C C . TRP A 1 164 ? 18.621 -22.924 -38.189 1.00 77.31 164 TRP A C 1
ATOM 1260 O O . TRP A 1 164 ? 18.605 -23.538 -39.257 1.00 77.31 164 TRP A O 1
ATOM 1270 N N . LEU A 1 165 ? 19.629 -22.105 -37.869 1.00 77.88 165 LEU A N 1
ATOM 1271 C CA . LEU A 1 165 ? 20.780 -21.865 -38.742 1.00 77.88 165 LEU A CA 1
ATOM 1272 C C . LEU A 1 165 ? 21.631 -23.130 -38.946 1.00 77.88 165 LEU A C 1
ATOM 1274 O O . LEU A 1 165 ? 22.064 -23.407 -40.065 1.00 77.88 165 LEU A O 1
ATOM 1278 N N . ILE A 1 166 ? 21.875 -23.899 -37.881 1.00 74.75 166 ILE A N 1
ATOM 1279 C CA . ILE A 1 166 ? 22.646 -25.152 -37.932 1.00 74.75 166 ILE A CA 1
ATOM 1280 C C . ILE A 1 166 ? 21.893 -26.211 -38.750 1.00 74.75 166 ILE A C 1
ATOM 1282 O O . ILE A 1 166 ? 22.460 -26.823 -39.652 1.00 74.75 166 ILE A O 1
ATOM 1286 N N . VAL A 1 167 ? 20.598 -26.374 -38.493 1.00 71.12 167 VAL A N 1
ATOM 1287 C CA . VAL A 1 167 ? 19.709 -27.341 -39.151 1.00 71.12 167 VAL A CA 1
ATOM 1288 C C . VAL A 1 167 ? 19.498 -26.996 -40.631 1.00 71.12 167 VAL A C 1
ATOM 1290 O O . VAL A 1 167 ? 19.561 -27.883 -41.484 1.00 71.12 167 VAL A O 1
ATOM 1293 N N . SER A 1 168 ? 19.381 -25.706 -40.969 1.00 74.25 168 SE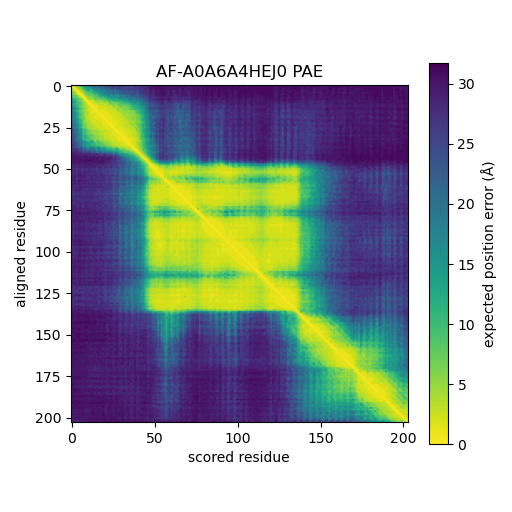R A N 1
ATOM 1294 C CA . SER A 1 168 ? 19.321 -25.233 -42.361 1.00 74.25 168 SER A CA 1
ATOM 1295 C C . SER A 1 168 ? 20.610 -25.534 -43.130 1.00 74.25 168 SER A C 1
ATOM 1297 O O . SER A 1 168 ? 20.557 -25.937 -44.290 1.00 74.25 168 SER A O 1
ATOM 1299 N N . LYS A 1 169 ? 21.779 -25.411 -42.483 1.00 77.56 169 LYS A N 1
ATOM 1300 C CA . LYS A 1 169 ? 23.072 -25.801 -43.078 1.00 77.56 169 LYS A CA 1
ATOM 1301 C C . LYS A 1 169 ? 23.208 -27.310 -43.290 1.00 77.56 169 LYS A C 1
ATOM 1303 O O . LYS A 1 169 ? 23.977 -27.721 -44.153 1.00 77.56 169 LYS A O 1
ATOM 1308 N N . MET A 1 170 ? 22.470 -28.122 -42.534 1.00 78.12 170 MET A N 1
ATOM 1309 C CA . MET A 1 170 ? 22.438 -29.581 -42.676 1.00 78.12 170 MET A CA 1
ATOM 1310 C C . MET A 1 170 ? 21.382 -30.073 -43.682 1.00 78.12 170 MET A C 1
ATOM 1312 O O . MET A 1 170 ? 21.306 -31.274 -43.934 1.00 78.12 170 MET A O 1
ATOM 1316 N N . GLY A 1 171 ? 20.584 -29.174 -44.275 1.00 80.06 171 GLY A N 1
ATOM 1317 C CA . GLY A 1 171 ? 19.581 -29.516 -45.292 1.00 80.06 171 GLY A CA 1
ATOM 1318 C C . GLY A 1 171 ? 18.353 -30.253 -44.749 1.00 80.06 171 GLY A C 1
ATOM 1319 O O . GLY A 1 171 ? 17.677 -30.957 -45.497 1.00 80.06 171 GLY A O 1
ATOM 1320 N N . TRP A 1 172 ? 18.075 -30.136 -43.451 1.00 76.62 172 TRP A N 1
ATOM 1321 C CA . TRP A 1 172 ? 16.941 -30.807 -42.814 1.00 76.62 172 TRP A CA 1
ATOM 1322 C C . TRP A 1 172 ? 15.617 -30.120 -43.153 1.00 76.62 172 TRP A C 1
ATOM 1324 O O . TRP A 1 172 ? 15.536 -28.899 -43.291 1.00 76.62 172 TRP A O 1
ATOM 1334 N N . SER A 1 173 ? 14.554 -30.918 -43.246 1.00 75.94 173 SER A N 1
ATOM 1335 C CA . SER A 1 173 ? 13.201 -30.398 -43.448 1.00 75.94 173 SER A CA 1
ATOM 1336 C C . SER A 1 173 ? 12.636 -29.785 -42.161 1.00 75.94 173 SER A C 1
ATOM 1338 O O . SER A 1 173 ? 12.962 -30.212 -41.051 1.00 75.94 173 SER A O 1
ATOM 1340 N N . THR A 1 174 ? 11.718 -28.825 -42.299 1.00 69.38 174 THR A N 1
ATOM 1341 C CA . THR A 1 174 ? 11.008 -28.203 -41.167 1.00 69.38 174 THR A CA 1
ATOM 1342 C C . THR A 1 174 ? 10.345 -29.245 -40.260 1.00 69.38 174 THR A C 1
ATOM 1344 O O . THR A 1 174 ? 10.356 -29.097 -39.046 1.00 69.38 174 THR A O 1
ATOM 1347 N N . GLN A 1 175 ? 9.839 -30.339 -40.837 1.00 73.38 175 GLN A N 1
ATOM 1348 C CA . GLN A 1 175 ? 9.157 -31.411 -40.112 1.00 73.38 175 GLN A CA 1
ATOM 1349 C C . GLN A 1 175 ? 10.108 -32.224 -39.217 1.00 73.38 175 GLN A C 1
ATOM 1351 O O . GLN A 1 175 ? 9.747 -32.581 -38.098 1.00 73.38 175 GLN A O 1
ATOM 1356 N N . GLN A 1 176 ? 11.340 -32.471 -39.675 1.00 71.06 176 GLN A N 1
ATOM 1357 C CA . GLN A 1 176 ? 12.369 -33.134 -38.866 1.00 71.06 176 GLN A CA 1
ATOM 1358 C C . GLN A 1 176 ? 12.795 -32.255 -37.690 1.00 71.06 176 GLN A C 1
ATOM 1360 O O . GLN A 1 176 ? 12.922 -32.759 -36.579 1.00 71.06 176 GLN A O 1
ATOM 1365 N N . MET A 1 177 ? 12.929 -30.946 -37.920 1.00 67.94 177 MET A N 1
ATOM 1366 C CA . MET A 1 177 ? 13.289 -29.969 -36.891 1.00 67.94 177 MET A CA 1
ATOM 1367 C C . MET A 1 177 ? 12.237 -29.875 -35.777 1.00 67.94 177 MET A C 1
ATOM 1369 O O . MET A 1 177 ? 12.593 -29.821 -34.602 1.00 67.94 177 MET A O 1
ATOM 1373 N N . THR A 1 178 ? 10.945 -29.886 -36.120 1.00 71.19 178 THR A N 1
ATOM 1374 C CA . THR A 1 178 ? 9.866 -29.834 -35.120 1.00 71.19 178 THR A CA 1
ATOM 1375 C C . THR A 1 178 ? 9.872 -31.063 -34.211 1.00 71.19 178 THR A C 1
ATOM 1377 O O . THR A 1 178 ? 9.735 -30.916 -33.001 1.00 71.19 178 THR A O 1
ATOM 1380 N N . LEU A 1 179 ? 10.101 -32.257 -34.769 1.00 75.25 179 LEU A N 1
ATOM 1381 C CA . LEU A 1 179 ? 10.179 -33.496 -33.989 1.00 75.25 179 LEU A CA 1
ATOM 1382 C C . LEU A 1 179 ? 11.395 -33.518 -33.053 1.00 75.25 179 LEU A C 1
ATOM 1384 O O . LEU A 1 179 ? 11.269 -33.952 -31.915 1.00 75.25 179 LEU A O 1
ATOM 1388 N N . THR A 1 180 ? 12.550 -33.001 -33.492 1.00 72.50 180 THR A N 1
ATOM 1389 C CA . THR A 1 180 ? 13.750 -32.954 -32.632 1.00 72.50 180 THR A CA 1
ATOM 1390 C C . THR A 1 180 ? 13.595 -31.957 -31.491 1.00 72.50 180 THR A C 1
ATOM 1392 O O . THR A 1 180 ? 14.027 -32.221 -30.376 1.00 72.50 180 THR A O 1
ATOM 1395 N N . LEU A 1 181 ? 12.978 -30.801 -31.754 1.00 69.75 181 LEU A N 1
ATOM 1396 C CA . LEU A 1 181 ? 12.708 -29.814 -30.710 1.00 69.75 181 LEU A CA 1
ATOM 1397 C C . LEU A 1 181 ? 11.711 -30.345 -29.679 1.00 69.75 181 LEU A C 1
ATOM 1399 O O . LEU A 1 181 ? 11.887 -30.093 -28.492 1.00 69.75 181 LEU A O 1
ATOM 1403 N N . GLN A 1 182 ? 10.694 -31.085 -30.120 1.00 76.81 182 GLN A N 1
ATOM 1404 C CA . GLN A 1 182 ? 9.737 -31.704 -29.212 1.00 76.81 182 GLN A CA 1
ATOM 1405 C C . GLN A 1 182 ? 10.401 -32.758 -28.313 1.00 76.81 182 GLN A C 1
ATOM 1407 O O . GLN A 1 182 ? 10.199 -32.715 -27.104 1.00 76.81 182 GLN A O 1
ATOM 1412 N N . ASP A 1 183 ? 11.260 -33.612 -28.873 1.00 75.00 183 ASP A N 1
ATOM 1413 C CA . ASP A 1 183 ? 12.007 -34.631 -28.120 1.00 75.00 183 ASP A CA 1
ATOM 1414 C C . ASP A 1 183 ? 12.947 -33.997 -27.073 1.00 75.00 183 ASP A C 1
ATOM 1416 O O . ASP A 1 183 ? 12.943 -34.377 -25.905 1.00 75.00 183 ASP A O 1
ATOM 1420 N N . LEU A 1 184 ? 13.665 -32.930 -27.447 1.00 72.31 184 LEU A N 1
ATOM 1421 C CA . LEU A 1 184 ? 14.541 -32.187 -26.530 1.00 72.31 184 LEU A CA 1
ATOM 1422 C C . LEU A 1 184 ? 13.773 -31.487 -25.395 1.00 72.31 184 LEU A C 1
ATOM 1424 O O . LEU A 1 184 ? 14.271 -31.399 -24.272 1.00 72.31 184 LEU A O 1
ATOM 1428 N N . ILE A 1 185 ? 12.574 -30.966 -25.673 1.00 71.12 185 ILE A N 1
ATOM 1429 C CA . ILE A 1 185 ? 11.717 -30.343 -24.653 1.00 71.12 185 ILE A CA 1
ATOM 1430 C C . ILE A 1 185 ? 11.169 -31.409 -23.697 1.00 71.12 185 ILE A C 1
ATOM 1432 O O . ILE A 1 185 ? 11.195 -31.207 -22.482 1.00 71.12 185 ILE A O 1
ATOM 1436 N N . GLU A 1 186 ? 10.702 -32.544 -24.220 1.00 74.69 186 GLU A N 1
ATOM 1437 C CA . GLU A 1 186 ? 10.219 -33.668 -23.411 1.00 74.69 186 GLU A CA 1
ATOM 1438 C C . GLU A 1 186 ? 11.341 -34.250 -22.530 1.00 74.69 186 GLU A C 1
ATOM 1440 O O . GLU A 1 186 ? 11.120 -34.526 -21.346 1.00 74.69 186 GLU A O 1
ATOM 1445 N N . GLU A 1 187 ? 12.569 -34.336 -23.049 1.00 78.50 187 GLU A N 1
ATOM 1446 C CA . GLU A 1 187 ? 13.752 -34.746 -22.289 1.00 78.50 187 GLU A CA 1
ATOM 1447 C C . GLU A 1 187 ? 14.098 -33.743 -21.174 1.00 78.50 187 GLU A C 1
ATOM 1449 O O . GLU A 1 187 ? 14.302 -34.141 -20.023 1.00 78.50 187 GLU A O 1
ATOM 1454 N N . ALA A 1 188 ? 14.094 -32.439 -21.469 1.00 66.19 188 ALA A N 1
ATOM 1455 C CA . ALA A 1 188 ? 14.371 -31.395 -20.482 1.00 66.19 188 ALA A CA 1
ATOM 1456 C C . ALA A 1 188 ? 13.342 -31.382 -19.336 1.00 66.19 188 ALA A C 1
ATOM 1458 O O . ALA A 1 188 ? 13.720 -31.299 -18.165 1.00 66.19 188 ALA A O 1
ATOM 1459 N N . ILE A 1 189 ? 12.050 -31.538 -19.652 1.00 69.62 189 ILE A N 1
ATOM 1460 C CA . ILE A 1 189 ? 10.971 -31.655 -18.655 1.00 69.62 189 ILE A CA 1
ATOM 1461 C C . ILE A 1 189 ? 11.151 -32.924 -17.804 1.00 69.62 189 ILE A C 1
ATOM 1463 O O . ILE A 1 189 ? 10.931 -32.906 -16.590 1.00 69.62 189 ILE A O 1
ATOM 1467 N N . CYS A 1 190 ? 11.581 -34.033 -18.413 1.00 68.12 190 CYS A N 1
ATOM 1468 C CA . CYS A 1 190 ? 11.839 -35.283 -17.701 1.00 68.12 190 CYS A CA 1
ATOM 1469 C C . CYS A 1 190 ? 13.010 -35.163 -16.711 1.00 68.12 190 CYS A C 1
ATOM 1471 O O . CYS A 1 190 ? 12.949 -35.720 -15.611 1.00 68.12 190 CYS A O 1
ATOM 1473 N N . ILE A 1 191 ? 14.072 -34.441 -17.082 1.00 68.88 191 ILE A N 1
ATOM 1474 C CA . ILE A 1 191 ? 15.243 -34.213 -16.226 1.00 68.88 191 ILE A CA 1
ATOM 1475 C C . ILE A 1 191 ? 14.862 -33.372 -15.003 1.00 68.88 191 ILE A C 1
ATOM 1477 O O . ILE A 1 191 ? 15.213 -33.753 -13.885 1.00 68.88 191 ILE A O 1
ATOM 1481 N N . ASP A 1 192 ? 14.109 -32.288 -15.196 1.00 67.62 192 ASP A N 1
ATOM 1482 C CA . ASP A 1 192 ? 13.697 -31.387 -14.112 1.00 67.62 192 ASP A CA 1
ATOM 1483 C C . ASP A 1 192 ? 12.822 -32.108 -13.071 1.00 67.62 192 ASP A C 1
ATOM 1485 O O . ASP A 1 192 ? 13.143 -32.134 -11.881 1.00 67.62 192 ASP A O 1
ATOM 1489 N N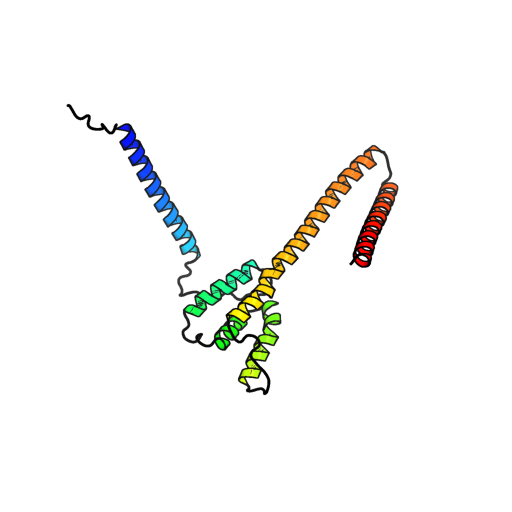 . ASN A 1 193 ? 11.809 -32.855 -13.527 1.00 64.00 193 ASN A N 1
ATOM 1490 C CA . ASN A 1 193 ? 10.965 -33.674 -12.647 1.00 64.00 193 ASN A CA 1
ATOM 1491 C C . ASN A 1 193 ? 11.766 -34.719 -11.852 1.00 64.00 193 ASN A C 1
ATOM 1493 O O . ASN A 1 193 ? 11.439 -35.024 -10.701 1.00 64.00 193 ASN A O 1
ATOM 1497 N N . ARG A 1 194 ? 12.840 -35.266 -12.434 1.00 66.50 194 ARG A N 1
ATOM 1498 C CA . ARG A 1 194 ? 13.715 -36.228 -11.753 1.00 66.50 194 ARG A CA 1
ATOM 1499 C C . ARG A 1 194 ? 14.545 -35.555 -10.657 1.00 66.50 194 ARG A C 1
ATOM 1501 O O . ARG A 1 194 ? 14.672 -36.128 -9.580 1.00 66.50 194 ARG A O 1
ATOM 1508 N N . GLN A 1 195 ? 15.059 -34.347 -10.895 1.00 60.75 195 GLN A N 1
ATOM 1509 C CA . GLN A 1 195 ? 15.793 -33.559 -9.893 1.00 60.75 195 GLN A CA 1
ATOM 1510 C C . GLN A 1 195 ? 14.891 -33.155 -8.716 1.00 60.75 195 GLN A C 1
ATOM 1512 O O . GLN A 1 195 ? 15.291 -33.291 -7.561 1.00 60.75 195 GLN A O 1
ATOM 1517 N N . VAL A 1 196 ? 13.648 -32.745 -8.997 1.00 53.22 196 VAL A N 1
ATOM 1518 C CA . VAL A 1 196 ? 12.640 -32.416 -7.972 1.00 53.22 196 VAL A CA 1
ATOM 1519 C C . VAL A 1 196 ? 12.291 -33.637 -7.117 1.00 53.22 196 VAL A C 1
ATOM 1521 O O . VAL A 1 196 ? 12.245 -33.545 -5.892 1.00 53.22 196 VAL A O 1
ATOM 1524 N N . THR A 1 197 ? 12.111 -34.802 -7.744 1.00 57.38 197 THR A N 1
ATOM 1525 C CA . THR A 1 197 ? 11.824 -36.057 -7.028 1.00 57.38 197 THR A CA 1
ATOM 1526 C C . THR A 1 197 ? 12.995 -36.467 -6.125 1.00 57.38 197 THR A C 1
ATOM 1528 O O . THR A 1 197 ? 12.790 -36.817 -4.967 1.00 57.38 197 THR A O 1
ATOM 1531 N N . TRP A 1 198 ? 14.236 -36.333 -6.606 1.00 54.94 198 TRP A N 1
ATOM 1532 C CA . TRP A 1 198 ? 15.442 -36.609 -5.815 1.00 54.94 198 TRP A CA 1
ATOM 1533 C C . TRP A 1 198 ? 15.630 -35.656 -4.626 1.00 54.94 198 TRP A C 1
ATOM 1535 O O . TRP A 1 198 ? 16.132 -36.076 -3.584 1.00 54.94 198 TRP A O 1
ATOM 1545 N N . ALA A 1 199 ? 15.236 -34.388 -4.761 1.00 49.47 199 ALA A N 1
ATOM 1546 C CA . ALA A 1 199 ? 15.299 -33.413 -3.673 1.00 49.47 199 ALA A CA 1
ATOM 1547 C C . ALA A 1 199 ? 14.276 -33.706 -2.560 1.00 49.47 199 ALA A C 1
ATOM 1549 O O . ALA A 1 199 ? 14.569 -33.469 -1.390 1.00 49.47 199 ALA A O 1
ATOM 1550 N N . LEU A 1 200 ? 13.109 -34.259 -2.909 1.00 51.78 200 LEU A N 1
ATOM 1551 C CA . LEU A 1 200 ? 12.058 -34.637 -1.957 1.00 51.78 200 LEU A CA 1
ATOM 1552 C C . LEU A 1 200 ? 12.352 -35.946 -1.206 1.00 51.78 200 LEU A C 1
ATOM 1554 O O . LEU A 1 200 ? 11.887 -36.109 -0.087 1.00 51.78 200 LEU A O 1
ATOM 1558 N N . GLU A 1 201 ? 13.129 -36.867 -1.784 1.00 55.28 201 GLU A N 1
ATOM 1559 C CA . GLU A 1 201 ? 13.530 -38.124 -1.119 1.00 55.28 201 GLU A CA 1
ATOM 1560 C C . GLU A 1 201 ? 14.746 -37.973 -0.183 1.00 55.28 201 GLU A C 1
ATOM 1562 O O . GLU A 1 201 ? 15.055 -38.879 0.594 1.00 55.28 201 GLU A O 1
ATOM 1567 N N . LYS A 1 202 ? 15.477 -36.856 -0.278 1.00 57.56 202 LYS A N 1
ATOM 1568 C CA . LYS A 1 202 ? 16.730 -36.596 0.458 1.00 57.56 202 LYS A CA 1
ATOM 1569 C C . LYS A 1 202 ? 16.593 -35.570 1.593 1.00 57.56 202 LYS A C 1
ATOM 1571 O O . LYS A 1 202 ? 17.591 -35.343 2.282 1.00 57.56 202 LYS A O 1
ATOM 1576 N N . GLY A 1 203 ? 15.420 -34.960 1.767 1.00 43.34 203 GLY A N 1
ATOM 1577 C CA . GLY A 1 203 ? 15.066 -34.082 2.893 1.00 43.34 203 GLY A CA 1
ATOM 1578 C C . GLY A 1 203 ? 14.182 -34.799 3.900 1.00 43.34 203 GLY A C 1
ATOM 1579 O O . GLY A 1 203 ? 14.354 -34.524 5.107 1.00 43.34 203 GLY A O 1
#

Radius of gyration: 31.97 Å; Cα contacts (8 Å, |Δi|>4): 103; chains: 1; bounding box: 89×75×67 Å

Solvent-accessible surface area (backbone atoms only — not comparable to full-atom values): 11539 Å² total; per-residue (Å²): 140,84,85,83,76,87,78,80,52,74,66,61,54,51,51,51,52,51,52,52,51,51,50,53,50,50,51,50,50,49,50,50,50,48,50,49,55,49,52,76,61,53,69,88,58,78,72,60,81,57,71,71,40,49,59,83,54,29,72,57,46,55,50,40,52,56,39,39,53,61,35,48,74,76,43,85,80,50,82,40,44,68,56,40,48,54,54,56,51,73,37,36,32,67,58,33,30,61,68,41,44,65,56,56,50,39,51,50,40,42,73,71,63,44,85,94,55,67,63,90,54,80,41,56,66,57,44,49,56,54,49,41,64,58,39,46,55,46,40,63,58,49,50,51,50,51,51,48,50,52,51,50,51,53,50,48,53,53,51,48,53,52,50,49,53,54,41,56,73,69,70,59,53,72,71,59,52,53,54,52,53,50,52,53,50,55,49,51,55,53,51,52,55,50,53,55,53,55,56,66,76,72,110

Foldseek 3Di:
DDDDDDDDDPVNVVVVVVVVVVVVVVVVVVVVVVCVVVVVVPPPDPLDDAAAAALDAQVVLVVRVVSLVSVVVVPPVCPQQLVSLVSSLVSYHHPSVVVCVVQNVLSVCVVVVPPPRDRPDRGPVSVVVVSCVRRNVVCVVVVVVVVVVVVVVVVCVVVVVVVVVVCVVVVDDPVVVVVVVVVVVVVVVVVVVVVVVVVVVVD

Secondary structure (DSSP, 8-state):
--PPP----HHHHHHHHHHHHHHHHHHHHHHHHHHHHHHHH---SSSPPPPPB-S--HHHHHHHHHHHHHHHTT-GGGGSHHHHHHHHHTTB-HHHHHHHHHHHHHHHHHHTT-TT---S-SSHHHHHHHHHHHHTHHHHHHHHHHHHHHHHHHHHHHHHHHHHHHHHHTT--HHHHHHHHHHHHHHHHHHHHHHHHHHHH--

Sequence (203 aa):
MLTQTPQVNAAQVNDILTLIQQLAQNQTSFQNAISTIVGNTNTSKGVGKPQNYDGKQSDDAHCFLAAFELWAQGIPSFSDEEKLIKSAISFLEGEAAIWATPISENISQVKAGTQGVTLLYPAWSNFKDAFKARFETTDAAMDSKEALKLTLMRTYETAFMSIWLIVSKMGWSTQQMTLTLQDLIEEAICIDNRQVTWALEKG

Nearest PDB structures (foldseek):
  7ocf-assembly1_E  TM=2.316E-01  e=8.063E+00  Rattus norvegicus

Organism: NCBI:txid1447944

Mean predicted aligned error: 19.19 Å